Protein AF-A0A9P3UZC4-F1 (afdb_monomer_lite)

Organism: NCBI:txid2871094

pLDDT: mean 88.96, std 7.81, range [54.88, 98.0]

Radius of gyration: 26.83 Å; chains: 1; bounding box: 63×37×80 Å

Secondary structure (DSSP, 8-state):
--HHHHHHHHHHHHHHTTTS-HHHHHHHHHHHHHHHHHHHHHTTPPPPHHHHHHHHHHHHHHHHHHHS-HHHHHHHHHHHHHHHHHHHHHHHHHTT--HHHHHHTTTS-HHHHTSHHHHHHHHHHHHHHHHHHHHHHHHHHHHHHH-TT--TT-SSSHHHHIIIIIHHHHHHHHHHHHHHHHHHHHHTTSTTSPEEEEEEEETT--HHHHHHHHHHHHHHHH-TTEEEEEEEE-S-PEEETTEEEEEEEEEEEEEEEPP-

Sequence (260 aa):
MGMLFGFAPWIVYWVLVGNVPFATAVSIALLMAVCVFAVGRAGGKPAQSLEIGGVATFAVLAVLAFSASDAFLARWIEPLSNAGIFLVTLVGVLIGKPFVREYAAAEQPADVVSTELFRRTTSILTWVWVAAFGGMTVASAIPPILQGNATLLDTKTPTSFVFYWVIPFALLGVAALMSRYLPERMLAGIDDVARETSFVAYDEATIDELYYLAQEHANREVGPGKEAYNVKVGGMGTPLTGDESRKSWPSTYKVRDKKR

Foldseek 3Di:
DAPVLLCVLVVQLVVDCQPHQQLVSLVVSLVSLVVSQVVCVVVVHDRALSSVLSNVLSVVSNVCSVPPDPQCCQQCVLLSSLVSNLCSLVVCVVVVRRRLLSRVVVVDDPVLSPDPLSSVLSSVLSVLVSVLSVQLNVLSVVCVVPPVRAGCNDPPDCSRCCSRPVSSVVSVVVSVVCNPPVVVVSCVCVLVDKDKDKDKDFPPDDPVRQQVRQQVVQQVVQDPQKGWPPKDWDDDFDADDPGNRMTIIMMITGMDGDDD

Structure (mmCIF, N/CA/C/O backbone):
data_AF-A0A9P3UZC4-F1
#
_entry.id   AF-A0A9P3UZC4-F1
#
loop_
_atom_site.group_PDB
_atom_site.id
_atom_site.type_symbol
_atom_site.label_atom_id
_atom_site.label_alt_id
_atom_site.label_comp_id
_atom_site.label_asym_id
_atom_site.label_entity_id
_atom_site.label_seq_id
_atom_site.pdbx_PDB_ins_code
_atom_site.Cartn_x
_atom_site.Cartn_y
_atom_site.Cartn_z
_atom_site.occupancy
_atom_site.B_iso_or_equiv
_atom_site.auth_seq_id
_atom_site.auth_comp_id
_atom_site.auth_asym_id
_atom_site.auth_atom_id
_atom_site.pdbx_PDB_model_num
ATOM 1 N N . MET A 1 1 ? -5.864 11.288 5.626 1.00 58.88 1 MET A N 1
ATOM 2 C CA . MET A 1 1 ? -5.314 11.167 4.260 1.00 58.88 1 MET A CA 1
ATOM 3 C C . MET A 1 1 ? -5.454 9.705 3.971 1.00 58.88 1 MET A C 1
ATOM 5 O O . MET A 1 1 ? -4.851 8.927 4.699 1.00 58.88 1 MET A O 1
ATOM 9 N N . GLY A 1 2 ? -6.341 9.351 3.050 1.00 71.38 2 GLY A N 1
ATOM 10 C CA . GLY A 1 2 ? -6.624 7.949 2.796 1.00 71.38 2 GLY A CA 1
ATOM 11 C C . GLY A 1 2 ? -5.456 7.248 2.130 1.00 71.38 2 GLY A C 1
ATOM 12 O O . GLY A 1 2 ? -4.533 7.883 1.619 1.00 71.38 2 GLY A O 1
ATOM 13 N N . MET A 1 3 ? -5.525 5.923 2.122 1.00 81.62 3 MET A N 1
ATOM 14 C CA . MET A 1 3 ? -4.516 5.032 1.549 1.00 81.62 3 MET A CA 1
ATOM 15 C C . MET A 1 3 ? -4.080 5.438 0.128 1.00 81.62 3 MET A C 1
ATOM 17 O O . MET A 1 3 ? -2.897 5.374 -0.194 1.00 81.62 3 MET A O 1
ATOM 21 N N . LEU A 1 4 ? -5.007 5.943 -0.695 1.00 83.69 4 LEU A N 1
ATOM 22 C CA . LEU A 1 4 ? -4.731 6.433 -2.054 1.00 83.69 4 LEU A CA 1
ATOM 23 C C . LEU A 1 4 ? -3.654 7.524 -2.107 1.00 83.69 4 LEU A C 1
ATOM 25 O O . LEU A 1 4 ? -2.903 7.592 -3.075 1.00 83.69 4 LEU A O 1
ATOM 29 N N . PHE A 1 5 ? -3.555 8.355 -1.068 1.00 83.44 5 PHE A N 1
ATOM 30 C CA . PHE A 1 5 ? -2.562 9.424 -1.002 1.00 83.44 5 PHE A CA 1
ATOM 31 C C . PHE A 1 5 ? -1.135 8.862 -0.931 1.00 83.44 5 PHE A C 1
ATOM 33 O O . PHE A 1 5 ? -0.254 9.341 -1.638 1.00 83.44 5 PHE A O 1
ATOM 40 N N . GLY A 1 6 ? -0.926 7.786 -0.162 1.00 86.19 6 GLY A N 1
ATOM 41 C CA . GLY A 1 6 ? 0.363 7.091 -0.079 1.00 86.19 6 GLY A CA 1
ATOM 42 C C . GLY A 1 6 ? 0.754 6.357 -1.364 1.00 86.19 6 GLY A C 1
ATOM 43 O O . GLY A 1 6 ? 1.935 6.235 -1.673 1.00 86.19 6 GLY A O 1
ATOM 44 N N . PHE A 1 7 ? -0.232 5.901 -2.142 1.00 91.69 7 PHE A N 1
ATOM 45 C CA . PHE A 1 7 ? -0.004 5.228 -3.425 1.00 91.69 7 PHE A CA 1
ATOM 46 C C . PHE A 1 7 ? 0.146 6.176 -4.617 1.00 91.69 7 PHE A C 1
ATOM 48 O O . PHE A 1 7 ? 0.541 5.720 -5.688 1.00 91.69 7 PHE A O 1
ATOM 55 N N . ALA A 1 8 ? -0.140 7.472 -4.469 1.00 93.62 8 ALA A N 1
ATOM 56 C CA . ALA A 1 8 ? -0.141 8.414 -5.589 1.00 93.62 8 ALA A CA 1
ATOM 57 C C . ALA A 1 8 ? 1.151 8.388 -6.439 1.00 93.62 8 ALA A C 1
ATOM 59 O O . ALA A 1 8 ? 1.028 8.325 -7.663 1.00 93.62 8 ALA A O 1
ATOM 60 N N . PRO A 1 9 ? 2.371 8.344 -5.862 1.00 95.69 9 PRO A N 1
ATOM 61 C CA . PRO A 1 9 ? 3.604 8.262 -6.651 1.00 95.69 9 PRO A CA 1
ATOM 62 C C . PRO A 1 9 ? 3.690 6.987 -7.500 1.00 95.69 9 PRO A C 1
ATOM 64 O O . PRO A 1 9 ? 4.099 7.043 -8.657 1.00 95.69 9 PRO A O 1
ATOM 67 N N . TRP A 1 10 ? 3.246 5.852 -6.951 1.00 95.62 10 TRP A N 1
ATOM 68 C CA . TRP A 1 10 ? 3.210 4.565 -7.650 1.00 95.62 10 TRP A CA 1
ATOM 69 C C . TRP A 1 10 ? 2.189 4.543 -8.775 1.00 95.62 10 TRP A C 1
ATOM 71 O O . TRP A 1 10 ? 2.509 4.120 -9.878 1.00 95.62 10 TRP A O 1
ATOM 81 N N . ILE A 1 11 ? 0.989 5.062 -8.520 1.00 94.62 11 ILE A N 1
ATOM 82 C CA . ILE A 1 11 ? -0.068 5.155 -9.530 1.00 94.62 11 ILE A CA 1
ATOM 83 C C . ILE A 1 11 ? 0.403 6.019 -10.704 1.00 94.62 11 ILE A C 1
ATOM 85 O O . ILE A 1 11 ? 0.289 5.611 -11.857 1.00 94.62 11 ILE A O 1
ATOM 89 N N . VAL A 1 12 ? 0.976 7.191 -10.411 1.00 96.38 12 VAL A N 1
ATOM 90 C CA . VAL A 1 12 ? 1.524 8.096 -11.431 1.00 96.38 12 VAL A CA 1
ATOM 91 C C . VAL A 1 12 ? 2.646 7.410 -12.210 1.00 96.38 12 VAL A C 1
ATOM 93 O O . VAL A 1 12 ? 2.646 7.440 -13.438 1.00 96.38 12 VAL A O 1
ATOM 96 N N . TYR A 1 13 ? 3.568 6.742 -11.518 1.00 96.88 13 TYR A N 1
ATOM 97 C CA . TYR A 1 13 ? 4.649 5.999 -12.155 1.00 96.88 13 TYR A CA 1
ATOM 98 C C . TYR A 1 13 ? 4.144 4.896 -13.089 1.00 96.88 13 TYR A C 1
ATOM 100 O O . TYR A 1 13 ? 4.566 4.850 -14.239 1.00 96.88 13 TYR A O 1
ATOM 108 N N . TRP A 1 14 ? 3.226 4.041 -12.632 1.00 94.81 14 TRP A N 1
ATOM 109 C CA . TRP A 1 14 ? 2.686 2.933 -13.422 1.00 94.81 14 TRP A CA 1
ATOM 110 C C . TRP A 1 14 ? 1.987 3.403 -14.699 1.00 94.81 14 TRP A C 1
ATOM 112 O O . TRP A 1 14 ? 2.074 2.738 -15.729 1.00 94.81 14 TRP A O 1
ATOM 122 N N . VAL A 1 15 ? 1.339 4.571 -14.660 1.00 94.75 15 VAL A N 1
ATOM 123 C CA . VAL A 1 15 ? 0.763 5.196 -15.858 1.00 94.75 15 VAL A CA 1
ATOM 124 C C . VAL A 1 15 ? 1.858 5.712 -16.794 1.00 94.75 15 VAL A C 1
ATOM 126 O O . VAL A 1 15 ? 1.728 5.596 -18.007 1.00 94.75 15 VAL A O 1
ATOM 129 N N . LEU A 1 16 ? 2.942 6.281 -16.271 1.00 95.75 16 LEU A N 1
ATOM 130 C CA . LEU A 1 16 ? 3.955 6.956 -17.087 1.00 95.75 16 LEU A CA 1
ATOM 131 C C . LEU A 1 16 ? 5.034 6.024 -17.650 1.00 95.75 16 LEU A C 1
ATOM 133 O O . LEU A 1 16 ? 5.467 6.225 -18.781 1.00 95.75 16 LEU A O 1
ATOM 137 N N . VAL A 1 17 ? 5.465 5.007 -16.904 1.00 93.38 17 VAL A N 1
ATOM 138 C CA . VAL A 1 17 ? 6.659 4.196 -17.212 1.00 93.38 17 VAL A CA 1
ATOM 139 C C . VAL A 1 17 ? 6.608 3.501 -18.582 1.00 93.38 17 VAL A C 1
ATOM 141 O O . VAL A 1 17 ? 7.646 3.296 -19.203 1.00 93.38 17 VAL A O 1
ATOM 144 N N . GLY A 1 18 ? 5.410 3.178 -19.079 1.00 89.38 18 GLY A N 1
ATOM 145 C CA . GLY A 1 18 ? 5.207 2.599 -20.413 1.00 89.38 18 GLY A CA 1
ATOM 146 C C . GLY A 1 18 ? 4.885 3.609 -21.523 1.00 89.38 18 GLY A C 1
ATOM 147 O O . GLY A 1 18 ? 4.773 3.211 -22.677 1.00 89.38 18 GLY A O 1
ATOM 148 N N . ASN A 1 19 ? 4.700 4.893 -21.193 1.00 92.38 19 ASN A N 1
ATOM 149 C CA . ASN A 1 19 ? 4.144 5.910 -22.098 1.00 92.38 19 ASN A CA 1
ATOM 150 C C . ASN A 1 19 ? 5.083 7.099 -22.357 1.00 92.38 19 ASN A C 1
ATOM 152 O O . ASN A 1 19 ? 4.910 7.814 -23.343 1.00 92.38 19 ASN A O 1
ATOM 156 N N . VAL A 1 20 ? 6.061 7.337 -21.483 1.00 94.25 20 VAL A N 1
ATOM 157 C CA . VAL A 1 20 ? 7.038 8.431 -21.597 1.00 94.25 20 VAL A CA 1
ATOM 158 C C . VAL A 1 20 ? 8.449 7.915 -21.280 1.00 94.25 20 VAL A C 1
ATOM 160 O O . VAL A 1 20 ? 8.582 6.807 -20.758 1.00 94.25 20 VAL A O 1
ATOM 163 N N . PRO A 1 21 ? 9.523 8.682 -21.561 1.00 94.69 21 PRO A N 1
ATOM 164 C CA . PRO A 1 21 ? 10.882 8.270 -21.212 1.00 94.69 21 PRO A CA 1
ATOM 165 C C . PRO A 1 21 ? 11.034 7.931 -19.722 1.00 94.69 21 PRO A C 1
ATOM 167 O O . PRO A 1 21 ? 10.487 8.625 -18.860 1.00 94.69 21 PRO A O 1
ATOM 170 N N . PHE A 1 22 ? 11.828 6.900 -19.412 1.00 94.25 22 PHE A N 1
ATOM 171 C CA . PHE A 1 22 ? 11.986 6.376 -18.049 1.00 94.25 22 PHE A CA 1
ATOM 172 C C . PHE A 1 22 ? 12.430 7.441 -17.043 1.00 94.25 22 PHE A C 1
ATOM 174 O O . PHE A 1 22 ? 11.844 7.551 -15.967 1.00 94.25 22 PHE A O 1
ATOM 181 N N . ALA A 1 23 ? 13.413 8.270 -17.411 1.00 95.44 23 ALA A N 1
ATOM 182 C CA . ALA A 1 23 ? 13.873 9.375 -16.574 1.00 95.44 23 ALA A CA 1
ATOM 183 C C . ALA A 1 23 ? 12.733 10.347 -16.236 1.00 95.44 23 ALA A C 1
ATOM 185 O O . ALA A 1 23 ? 12.550 10.697 -15.075 1.00 95.44 23 ALA A O 1
ATOM 186 N N . THR A 1 24 ? 11.902 10.712 -17.216 1.00 96.06 24 THR A N 1
ATOM 187 C CA . THR A 1 24 ? 10.743 11.591 -17.004 1.00 96.06 24 THR A CA 1
ATOM 188 C C . THR A 1 24 ? 9.707 10.951 -16.082 1.00 96.06 24 THR A C 1
ATOM 190 O O . THR A 1 24 ? 9.268 11.594 -15.128 1.00 96.06 24 THR A O 1
ATOM 193 N N . ALA A 1 25 ? 9.340 9.687 -16.324 1.00 96.75 25 ALA A N 1
ATOM 194 C CA . ALA A 1 25 ? 8.372 8.962 -15.498 1.00 96.75 25 ALA A CA 1
ATOM 195 C C . ALA A 1 25 ? 8.820 8.894 -14.030 1.00 96.75 25 ALA A C 1
ATOM 197 O O . ALA A 1 25 ? 8.053 9.213 -13.120 1.00 96.75 25 ALA A O 1
ATOM 198 N N . VAL A 1 26 ? 10.084 8.530 -13.804 1.00 96.94 26 VAL A N 1
ATOM 199 C CA . VAL A 1 26 ? 10.658 8.405 -12.464 1.00 96.94 26 VAL A CA 1
ATOM 200 C C . VAL A 1 26 ? 10.824 9.765 -11.787 1.00 96.94 26 VAL A C 1
ATOM 202 O O . VAL A 1 26 ? 10.513 9.885 -10.605 1.00 96.94 26 VAL A O 1
ATOM 205 N N . SER A 1 27 ? 11.255 10.807 -12.504 1.00 97.69 27 SER A N 1
ATOM 206 C CA . SER A 1 27 ? 11.362 12.159 -11.941 1.00 97.69 27 SER A CA 1
ATOM 207 C C . SER A 1 27 ? 10.009 12.706 -11.489 1.00 97.69 27 SER A C 1
ATOM 209 O O . SER A 1 27 ? 9.922 13.278 -10.404 1.00 97.69 27 SER A O 1
ATOM 211 N N . ILE A 1 28 ? 8.945 12.503 -12.276 1.00 97.88 28 ILE A N 1
ATOM 212 C CA . ILE A 1 28 ? 7.590 12.920 -11.889 1.00 97.88 28 ILE A CA 1
ATOM 213 C C . ILE A 1 28 ? 7.121 12.124 -10.667 1.00 97.88 28 ILE A C 1
ATOM 215 O O . ILE A 1 28 ? 6.588 12.708 -9.726 1.00 97.88 28 ILE A O 1
ATOM 219 N N . ALA A 1 29 ? 7.355 10.813 -10.638 1.00 97.44 29 ALA A N 1
ATOM 220 C CA . ALA A 1 29 ? 6.994 9.984 -9.493 1.00 97.44 29 ALA A CA 1
ATOM 221 C C . ALA A 1 29 ? 7.759 10.375 -8.216 1.00 97.44 29 ALA A C 1
ATOM 223 O O . ALA A 1 29 ? 7.158 10.475 -7.146 1.00 97.44 29 ALA A O 1
ATOM 224 N N . LEU A 1 30 ? 9.056 10.682 -8.322 1.00 98.00 30 LEU A N 1
ATOM 225 C CA . LEU A 1 30 ? 9.863 11.185 -7.210 1.00 98.00 30 LEU A CA 1
ATOM 226 C C . LEU A 1 30 ? 9.348 12.537 -6.711 1.00 98.00 30 LEU A C 1
ATOM 228 O O . LEU A 1 30 ? 9.179 12.719 -5.506 1.00 98.00 30 LEU A O 1
ATOM 232 N N . LEU A 1 31 ? 9.055 13.468 -7.623 1.00 97.81 31 LEU A N 1
ATOM 233 C CA . LEU A 1 31 ? 8.465 14.757 -7.272 1.00 97.81 31 LEU A CA 1
ATOM 234 C C . LEU A 1 31 ? 7.142 14.559 -6.523 1.00 97.81 31 LEU A C 1
ATOM 236 O O . LEU A 1 31 ? 6.952 15.134 -5.455 1.00 97.81 31 LEU A O 1
ATOM 240 N N . MET A 1 32 ? 6.268 13.687 -7.030 1.00 96.88 32 MET A N 1
ATOM 241 C CA . MET A 1 32 ? 5.010 13.341 -6.369 1.00 96.88 32 MET A CA 1
ATOM 242 C C . MET A 1 32 ? 5.232 12.742 -4.979 1.00 96.88 32 MET A C 1
ATOM 244 O O . MET A 1 32 ? 4.533 13.128 -4.045 1.00 96.88 32 MET A O 1
ATOM 248 N N . ALA A 1 33 ? 6.213 11.851 -4.807 1.00 96.50 33 ALA A N 1
ATOM 249 C CA . ALA A 1 33 ? 6.542 11.266 -3.506 1.00 96.50 33 ALA A CA 1
ATOM 250 C C . ALA A 1 33 ? 6.999 12.329 -2.499 1.00 96.50 33 ALA A C 1
ATOM 252 O O . ALA A 1 33 ? 6.530 12.344 -1.360 1.00 96.50 33 ALA A O 1
ATOM 253 N N . VAL A 1 34 ? 7.855 13.260 -2.929 1.00 96.50 34 VAL A N 1
ATOM 254 C CA . VAL A 1 34 ? 8.319 14.377 -2.095 1.00 96.50 34 VAL A CA 1
ATOM 255 C C . VAL A 1 34 ? 7.167 15.321 -1.750 1.00 96.50 34 VAL A C 1
ATOM 257 O O . VAL A 1 34 ? 7.040 15.717 -0.594 1.00 96.50 34 VAL A O 1
ATOM 260 N N . CYS A 1 35 ? 6.295 15.649 -2.707 1.00 94.56 35 CYS A N 1
ATOM 261 C CA . CYS A 1 35 ? 5.123 16.492 -2.466 1.00 94.56 35 CYS A CA 1
ATOM 262 C C . CYS A 1 35 ? 4.1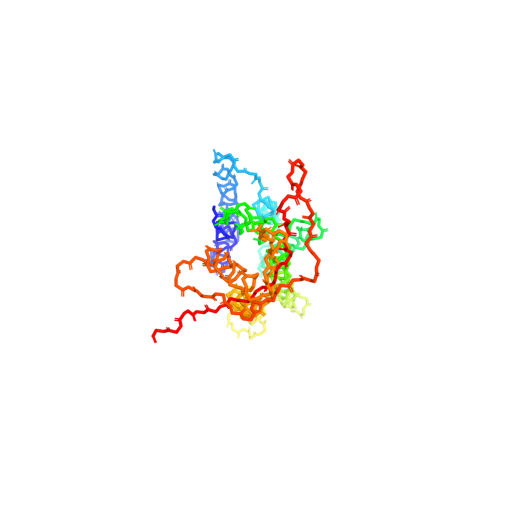45 15.845 -1.477 1.00 94.56 35 CYS A C 1
ATOM 264 O O . CYS A 1 35 ? 3.708 16.506 -0.537 1.00 94.56 35 CYS A O 1
ATOM 266 N N . VAL A 1 36 ? 3.832 14.558 -1.653 1.00 91.69 36 VAL A N 1
ATOM 267 C CA . VAL A 1 36 ? 2.980 13.778 -0.739 1.00 91.69 36 VAL A CA 1
ATOM 268 C C . VAL A 1 36 ? 3.558 13.800 0.675 1.00 91.69 36 VAL A C 1
ATOM 270 O O . VAL A 1 36 ? 2.864 14.194 1.615 1.00 91.69 36 VAL A O 1
ATOM 273 N N . PHE A 1 37 ? 4.848 13.487 0.814 1.00 92.31 37 PHE A N 1
ATOM 274 C CA . PHE A 1 37 ? 5.546 13.522 2.096 1.00 92.31 37 PHE A CA 1
ATOM 275 C C . PHE A 1 37 ? 5.522 14.925 2.727 1.00 92.31 37 PHE A C 1
ATOM 277 O O . PHE A 1 37 ? 5.169 15.084 3.896 1.00 92.31 37 PHE A O 1
ATOM 284 N N . ALA A 1 38 ? 5.836 15.971 1.958 1.00 92.31 38 ALA A N 1
ATOM 285 C CA . ALA A 1 38 ? 5.862 17.350 2.443 1.00 92.31 38 ALA A CA 1
ATOM 286 C C . ALA A 1 38 ? 4.479 17.833 2.910 1.00 92.31 38 ALA A C 1
ATOM 288 O O . ALA A 1 38 ? 4.367 18.433 3.980 1.00 92.31 38 ALA A O 1
ATOM 289 N N . VAL A 1 39 ? 3.417 17.530 2.155 1.00 90.06 39 VAL A N 1
ATOM 290 C CA . VAL A 1 39 ? 2.031 17.870 2.517 1.00 90.06 39 VAL A CA 1
ATOM 291 C C . VAL A 1 39 ? 1.595 17.125 3.781 1.00 90.06 39 VAL A C 1
ATOM 293 O O . VAL A 1 39 ? 0.991 17.730 4.671 1.00 90.06 39 VAL A O 1
ATOM 296 N N . GLY A 1 40 ? 1.931 15.837 3.906 1.00 85.50 40 GLY A N 1
ATOM 297 C CA . GLY A 1 40 ? 1.672 15.056 5.118 1.00 85.50 40 GLY A CA 1
ATOM 298 C C . GLY A 1 40 ? 2.333 15.676 6.353 1.00 85.50 40 GLY A C 1
ATOM 299 O O . GLY A 1 40 ? 1.684 15.867 7.387 1.00 85.50 40 GLY A O 1
ATOM 300 N N . ARG A 1 41 ? 3.600 16.087 6.219 1.00 88.25 41 ARG A N 1
ATOM 301 C CA . ARG A 1 41 ? 4.371 16.724 7.295 1.00 88.25 41 ARG A CA 1
ATOM 302 C C . ARG A 1 41 ? 3.865 18.117 7.664 1.00 88.25 41 ARG A C 1
ATOM 304 O O . ARG A 1 41 ? 3.757 18.408 8.856 1.00 88.25 41 ARG A O 1
ATOM 311 N N . ALA A 1 42 ? 3.510 18.943 6.680 1.00 87.50 42 ALA A N 1
ATOM 312 C CA . ALA A 1 42 ? 2.926 20.267 6.905 1.00 87.50 42 ALA A CA 1
ATOM 313 C C . ALA A 1 42 ? 1.577 20.188 7.643 1.00 87.50 42 ALA A C 1
ATOM 315 O O . ALA A 1 42 ? 1.256 21.059 8.445 1.00 87.50 42 ALA A O 1
ATOM 316 N N . GLY A 1 43 ? 0.820 19.106 7.439 1.00 81.06 43 GLY A N 1
ATOM 317 C CA . GLY A 1 43 ? -0.423 18.823 8.160 1.00 81.06 43 GLY A CA 1
ATOM 318 C C . GLY A 1 43 ? -0.248 18.246 9.571 1.00 81.06 43 GLY A C 1
ATOM 319 O O . GLY A 1 43 ? -1.224 17.747 10.127 1.00 81.06 43 GLY A O 1
ATOM 320 N N . GLY A 1 44 ? 0.970 18.237 10.131 1.00 78.62 44 GLY A N 1
ATOM 321 C CA . GLY A 1 44 ? 1.247 17.746 11.488 1.00 78.62 44 GLY A CA 1
ATOM 322 C C . GLY A 1 44 ? 1.163 16.225 11.655 1.00 78.62 44 GLY A C 1
ATOM 323 O O . GLY A 1 44 ? 1.202 15.731 12.780 1.00 78.62 44 GLY A O 1
ATOM 324 N N . LYS A 1 45 ? 1.059 15.464 10.560 1.00 79.31 45 LYS A N 1
ATOM 325 C CA . LYS A 1 45 ? 0.923 14.005 10.615 1.00 79.31 45 LYS A CA 1
ATOM 326 C C . LYS A 1 45 ? 2.288 13.324 10.751 1.00 79.31 45 LYS A C 1
ATOM 328 O O . LYS A 1 45 ? 3.293 13.850 10.245 1.00 79.31 45 LYS A O 1
ATOM 333 N N . PRO A 1 46 ? 2.349 12.171 11.443 1.00 83.00 46 PRO A N 1
ATOM 334 C CA . PRO A 1 46 ? 3.548 11.348 11.457 1.00 83.00 46 PRO A CA 1
ATOM 335 C C . PRO A 1 46 ? 3.838 10.841 10.043 1.00 83.00 46 PRO A C 1
ATOM 337 O O . PRO A 1 46 ? 2.915 10.573 9.276 1.00 83.00 46 PRO A O 1
ATOM 340 N N . ALA A 1 47 ? 5.122 10.714 9.712 1.00 80.56 47 ALA A N 1
ATOM 341 C CA . ALA A 1 47 ? 5.536 10.151 8.436 1.00 80.56 47 ALA A CA 1
ATOM 342 C C . ALA A 1 47 ? 5.114 8.678 8.356 1.00 80.56 47 ALA A C 1
ATOM 344 O O . ALA A 1 47 ? 5.482 7.880 9.223 1.00 80.56 47 ALA A O 1
ATOM 345 N N . GLN A 1 48 ? 4.338 8.339 7.329 1.00 87.50 48 GLN A N 1
ATOM 346 C CA . GLN A 1 48 ? 3.850 6.979 7.114 1.00 87.50 48 GLN A CA 1
ATOM 347 C C . GLN A 1 48 ? 4.879 6.153 6.341 1.00 87.50 48 GLN A C 1
ATOM 349 O O . GLN A 1 48 ? 5.678 6.677 5.557 1.00 87.50 48 GLN A O 1
ATOM 354 N N . SER A 1 49 ? 4.846 4.838 6.544 1.00 88.38 49 SER A N 1
ATOM 355 C CA . SER A 1 49 ? 5.837 3.910 5.997 1.00 88.38 49 SER A CA 1
ATOM 356 C C . SER A 1 49 ? 5.863 3.932 4.461 1.00 88.38 49 SER A C 1
ATOM 358 O O . SER A 1 49 ? 6.938 3.916 3.862 1.00 88.38 49 SER A O 1
ATOM 360 N N . LEU A 1 50 ? 4.694 4.055 3.815 1.00 89.75 50 LEU A N 1
ATOM 361 C CA . LEU A 1 50 ? 4.585 4.167 2.354 1.00 89.75 50 LEU A CA 1
ATOM 362 C C . LEU A 1 50 ? 5.128 5.490 1.797 1.00 89.75 50 LEU A C 1
ATOM 364 O O . LEU A 1 50 ? 5.674 5.490 0.700 1.00 89.75 50 LEU A O 1
ATOM 368 N N . GLU A 1 51 ? 5.023 6.600 2.531 1.00 92.50 51 GLU A N 1
ATOM 369 C CA . GLU A 1 51 ? 5.523 7.903 2.069 1.00 92.50 51 GLU A CA 1
ATOM 370 C C . GLU A 1 51 ? 7.055 7.921 2.063 1.00 92.50 51 GLU A C 1
ATOM 372 O O . GLU A 1 51 ? 7.677 8.242 1.050 1.00 92.50 51 GLU A O 1
ATOM 377 N N . ILE A 1 52 ? 7.668 7.496 3.176 1.00 92.12 52 ILE A N 1
ATOM 378 C CA . ILE A 1 52 ? 9.129 7.370 3.297 1.00 92.12 52 ILE A CA 1
ATOM 379 C C . ILE A 1 52 ? 9.647 6.360 2.271 1.00 92.12 52 ILE A C 1
ATOM 381 O O . ILE A 1 52 ? 10.601 6.633 1.542 1.00 92.12 52 ILE A O 1
ATOM 385 N N . GLY A 1 53 ? 8.998 5.197 2.199 1.00 93.50 53 GLY A N 1
ATOM 386 C CA . GLY A 1 53 ? 9.359 4.136 1.275 1.00 93.50 53 GLY A CA 1
ATOM 387 C C . GLY A 1 53 ? 9.218 4.538 -0.191 1.00 93.50 53 GLY A C 1
ATOM 388 O O . GLY A 1 53 ? 10.074 4.192 -1.004 1.00 93.50 53 GLY A O 1
ATOM 389 N N . GLY A 1 54 ? 8.186 5.313 -0.527 1.00 95.12 54 GLY A N 1
ATOM 390 C CA . GLY A 1 54 ? 7.988 5.883 -1.855 1.00 95.12 54 GLY A CA 1
ATOM 391 C C . GLY A 1 54 ? 9.129 6.819 -2.240 1.00 95.12 54 GLY A C 1
ATOM 392 O O . GLY A 1 54 ? 9.764 6.602 -3.269 1.00 95.12 54 GLY A O 1
ATOM 393 N N . VAL A 1 55 ? 9.455 7.802 -1.391 1.00 97.06 55 VAL A N 1
ATOM 394 C CA . VAL A 1 55 ? 10.578 8.726 -1.640 1.00 97.06 55 VAL A CA 1
ATOM 395 C C . VAL A 1 55 ? 11.888 7.957 -1.809 1.00 97.06 55 VAL A C 1
ATOM 397 O O . VAL A 1 55 ? 12.604 8.182 -2.782 1.00 97.06 55 VAL A O 1
ATOM 400 N N . ALA A 1 56 ? 12.183 7.020 -0.904 1.00 97.00 56 ALA A N 1
ATOM 401 C CA . ALA A 1 56 ? 13.404 6.221 -0.962 1.00 97.00 56 ALA A CA 1
ATOM 402 C C . ALA A 1 56 ? 13.487 5.391 -2.252 1.00 97.00 56 ALA A C 1
ATOM 404 O O . ALA A 1 56 ? 14.511 5.402 -2.934 1.00 97.00 56 ALA A O 1
ATOM 405 N N . THR A 1 57 ? 12.399 4.713 -2.623 1.00 97.62 57 THR A N 1
ATOM 406 C CA . THR A 1 57 ? 12.385 3.864 -3.817 1.00 97.62 57 THR A CA 1
ATOM 407 C C . THR A 1 57 ? 12.544 4.689 -5.088 1.00 97.62 57 THR A C 1
ATOM 409 O O . THR A 1 57 ? 13.385 4.373 -5.927 1.00 97.62 57 THR A O 1
ATOM 412 N N . PHE A 1 58 ? 11.782 5.774 -5.231 1.00 98.00 58 PHE A N 1
ATOM 413 C CA . PHE A 1 58 ? 11.869 6.612 -6.423 1.00 98.00 58 PHE A CA 1
ATOM 414 C C . PHE A 1 58 ? 13.178 7.393 -6.509 1.00 98.00 58 PHE A C 1
ATOM 416 O O . PHE A 1 58 ? 13.633 7.663 -7.616 1.00 98.00 58 PHE A O 1
ATOM 423 N N . ALA A 1 59 ? 13.832 7.694 -5.386 1.00 98.00 59 ALA A N 1
ATOM 424 C CA . ALA A 1 59 ? 15.182 8.246 -5.400 1.00 98.00 59 ALA A CA 1
ATOM 425 C C . ALA A 1 59 ? 16.189 7.239 -5.981 1.00 98.00 59 ALA A C 1
ATOM 427 O O . ALA A 1 59 ? 16.979 7.600 -6.853 1.00 98.00 59 ALA A O 1
ATOM 428 N N . VAL A 1 60 ? 16.123 5.967 -5.568 1.00 97.69 60 VAL A N 1
ATOM 429 C CA . VAL A 1 60 ? 16.970 4.897 -6.129 1.00 97.69 60 VAL A CA 1
ATOM 430 C C . VAL A 1 60 ? 16.686 4.697 -7.618 1.00 97.69 60 VAL A C 1
ATOM 432 O O . VAL A 1 60 ? 17.618 4.663 -8.422 1.00 97.69 60 VAL A O 1
ATOM 435 N N . LEU A 1 61 ? 15.411 4.626 -8.009 1.00 97.19 61 LEU A N 1
ATOM 436 C CA . LEU A 1 61 ? 15.035 4.516 -9.419 1.00 97.19 61 LEU A CA 1
ATOM 437 C C . LEU A 1 61 ? 15.491 5.734 -10.226 1.00 97.19 61 LEU A C 1
ATOM 439 O O . LEU A 1 61 ? 15.872 5.568 -11.378 1.00 97.19 61 LEU A O 1
ATOM 443 N N . ALA A 1 62 ? 15.478 6.942 -9.652 1.00 97.38 62 ALA A N 1
ATOM 444 C CA . ALA A 1 62 ? 15.921 8.148 -10.347 1.00 97.38 62 ALA A CA 1
ATOM 445 C C . ALA A 1 62 ? 17.419 8.075 -10.635 1.00 97.38 62 ALA A C 1
ATOM 447 O O . ALA A 1 62 ? 17.834 8.296 -11.769 1.00 97.38 62 ALA A O 1
ATOM 448 N N . VAL A 1 63 ? 18.223 7.680 -9.644 1.00 97.56 63 VAL A N 1
ATOM 449 C CA . VAL A 1 63 ? 19.661 7.451 -9.842 1.00 97.56 63 VAL A CA 1
ATOM 450 C C . VAL A 1 63 ? 19.892 6.440 -10.965 1.00 97.56 63 VAL A C 1
ATOM 452 O O . VAL A 1 63 ? 20.700 6.696 -11.856 1.00 97.56 63 VAL A O 1
ATOM 455 N N . LEU A 1 64 ? 19.154 5.326 -10.977 1.00 95.88 64 LEU A N 1
ATOM 456 C CA . LEU A 1 64 ? 19.252 4.332 -12.049 1.00 95.88 64 LEU A CA 1
ATOM 457 C C . LEU A 1 64 ? 18.831 4.904 -13.404 1.00 95.88 64 LEU A C 1
ATOM 459 O O . LEU A 1 64 ? 19.527 4.684 -14.389 1.00 95.88 64 LEU A O 1
ATOM 463 N N . ALA A 1 65 ? 17.747 5.675 -13.460 1.00 95.50 65 ALA A N 1
ATOM 464 C CA . ALA A 1 65 ? 17.231 6.240 -14.701 1.00 95.50 65 ALA A CA 1
ATOM 465 C C . ALA A 1 65 ? 18.208 7.218 -15.377 1.00 95.50 65 ALA A C 1
ATOM 467 O O . ALA A 1 65 ? 18.173 7.357 -16.595 1.00 95.50 65 ALA A O 1
ATOM 468 N N . PHE A 1 66 ? 19.083 7.872 -14.605 1.00 95.81 66 PHE A N 1
ATOM 469 C CA . PHE A 1 66 ? 20.109 8.782 -15.128 1.00 95.81 66 PHE A CA 1
ATOM 470 C C . PHE A 1 66 ? 21.503 8.153 -15.286 1.00 95.81 66 PHE A C 1
ATOM 472 O O . PHE A 1 66 ? 22.380 8.791 -15.864 1.00 95.81 66 PHE A O 1
ATOM 479 N N . SER A 1 67 ? 21.738 6.941 -14.771 1.00 96.50 67 SER A N 1
ATOM 480 C CA . SER A 1 67 ? 23.062 6.292 -14.804 1.00 96.50 67 SER A CA 1
ATOM 481 C C . SER A 1 67 ? 23.113 4.988 -15.603 1.00 96.50 67 SER A C 1
ATOM 483 O O . SER A 1 67 ? 24.181 4.622 -16.093 1.00 96.50 67 SER A O 1
ATOM 485 N N . ALA A 1 68 ? 21.990 4.282 -15.740 1.00 95.31 68 ALA A N 1
ATOM 486 C CA . ALA A 1 68 ? 21.897 3.023 -16.470 1.00 95.31 68 ALA A CA 1
ATOM 487 C C . ALA A 1 68 ? 21.518 3.232 -17.945 1.00 95.31 68 ALA A C 1
ATOM 489 O O . ALA A 1 68 ? 21.021 4.283 -18.341 1.00 95.31 68 ALA A O 1
ATOM 490 N N . SER A 1 69 ? 21.741 2.207 -18.772 1.00 93.75 69 SER A N 1
ATOM 491 C CA . SER A 1 69 ? 21.348 2.229 -20.184 1.00 93.75 69 SER A CA 1
ATOM 492 C C . SER A 1 69 ? 19.842 2.019 -20.362 1.00 93.75 69 SER A C 1
ATOM 494 O O . SER A 1 69 ? 19.216 1.280 -19.600 1.00 93.75 69 SER A O 1
ATOM 496 N N . ASP A 1 70 ? 19.268 2.573 -21.432 1.00 90.38 70 ASP A N 1
ATOM 497 C CA . ASP A 1 70 ? 17.847 2.382 -21.767 1.00 90.38 70 ASP A CA 1
ATOM 498 C C . ASP A 1 70 ? 17.465 0.904 -21.898 1.00 90.38 70 ASP A C 1
ATOM 500 O O . ASP A 1 70 ? 16.382 0.506 -21.483 1.00 90.38 70 ASP A O 1
ATOM 504 N N . ALA A 1 71 ? 18.372 0.066 -22.409 1.00 90.50 71 ALA A N 1
ATOM 505 C CA . ALA A 1 71 ? 18.162 -1.378 -22.495 1.00 90.50 71 ALA A CA 1
ATOM 506 C C . ALA A 1 71 ? 18.054 -2.038 -21.109 1.00 90.50 71 ALA A C 1
ATOM 508 O O . ALA A 1 71 ? 17.243 -2.941 -20.911 1.00 90.50 71 ALA A O 1
ATOM 509 N N . PHE A 1 72 ? 18.854 -1.584 -20.139 1.00 92.94 72 PHE A N 1
ATOM 510 C CA . PHE A 1 72 ? 18.751 -2.054 -18.761 1.00 92.94 72 PHE A CA 1
ATOM 511 C C . PHE A 1 72 ? 17.438 -1.592 -18.124 1.00 92.94 72 PHE A C 1
ATOM 513 O O . PHE A 1 72 ? 16.732 -2.405 -17.530 1.00 92.94 72 PHE A O 1
ATOM 520 N N . LEU A 1 73 ? 17.086 -0.314 -18.283 1.00 93.31 73 LEU A N 1
ATOM 521 C CA . LEU A 1 73 ? 15.861 0.260 -17.722 1.00 93.31 73 LEU A CA 1
ATOM 522 C C . LEU A 1 73 ? 14.612 -0.405 -18.303 1.00 93.31 73 LEU A C 1
ATOM 524 O O . LEU A 1 73 ? 13.759 -0.861 -17.548 1.00 93.31 73 LEU A O 1
ATOM 528 N N . ALA A 1 74 ? 14.548 -0.571 -19.621 1.00 92.00 74 ALA A N 1
ATOM 529 C CA . ALA A 1 74 ? 13.430 -1.223 -20.295 1.00 92.00 74 ALA A CA 1
ATOM 530 C C . ALA A 1 74 ? 13.160 -2.648 -19.788 1.00 92.00 74 ALA A C 1
ATOM 532 O O . ALA A 1 74 ? 12.025 -3.119 -19.853 1.00 92.00 74 ALA A O 1
ATOM 533 N N . ARG A 1 75 ? 14.192 -3.318 -19.266 1.00 91.81 75 ARG A N 1
ATOM 534 C CA . ARG A 1 75 ? 14.109 -4.665 -18.701 1.00 91.81 75 ARG A CA 1
ATOM 535 C C . ARG A 1 75 ? 13.831 -4.659 -17.196 1.00 91.81 75 ARG A C 1
ATOM 537 O O . ARG A 1 75 ? 13.019 -5.439 -16.726 1.00 91.81 75 ARG A O 1
ATOM 544 N N . TRP A 1 76 ? 14.490 -3.803 -16.421 1.00 94.44 76 TRP A N 1
ATOM 545 C CA . TRP A 1 76 ? 14.517 -3.932 -14.958 1.00 94.44 76 TRP A CA 1
ATOM 546 C C . TRP A 1 76 ? 13.715 -2.883 -14.194 1.00 94.44 76 TRP A C 1
ATOM 548 O O . TRP A 1 76 ? 13.486 -3.062 -12.999 1.00 94.44 76 TRP A O 1
ATOM 558 N N . ILE A 1 77 ? 13.264 -1.804 -14.834 1.00 94.06 77 ILE A N 1
ATOM 559 C CA . ILE A 1 77 ? 12.694 -0.672 -14.095 1.00 94.06 77 ILE A CA 1
ATOM 560 C C . ILE A 1 77 ? 11.347 -0.993 -13.432 1.00 94.06 77 ILE A C 1
ATOM 562 O O . ILE A 1 77 ? 11.076 -0.531 -12.324 1.00 94.06 77 ILE A O 1
ATOM 566 N N . GLU A 1 78 ? 10.514 -1.817 -14.067 1.00 92.62 78 GLU A N 1
ATOM 567 C CA . GLU A 1 78 ? 9.235 -2.254 -13.497 1.00 92.62 78 GLU A CA 1
ATOM 568 C C . GLU A 1 78 ? 9.450 -3.261 -12.342 1.00 92.62 78 GLU A C 1
ATOM 570 O O . GLU A 1 78 ? 8.969 -2.990 -11.238 1.00 92.62 78 GLU A O 1
ATOM 575 N N . PRO A 1 79 ? 10.282 -4.316 -12.488 1.00 94.81 79 PRO A N 1
ATOM 576 C CA . PRO A 1 79 ? 10.601 -5.226 -11.385 1.00 94.81 79 PRO A CA 1
ATOM 577 C C . PRO A 1 79 ? 11.215 -4.534 -10.173 1.00 94.81 79 PRO A C 1
ATOM 579 O O . PRO A 1 79 ? 10.872 -4.856 -9.038 1.00 94.81 79 PRO A O 1
ATOM 582 N N . LEU A 1 80 ? 12.105 -3.562 -10.391 1.00 96.31 80 LEU A N 1
ATOM 583 C CA . LEU A 1 80 ? 12.732 -2.798 -9.310 1.00 96.31 80 LEU A CA 1
ATOM 584 C C . LEU A 1 80 ? 11.729 -1.887 -8.591 1.00 96.31 80 LEU A C 1
ATOM 586 O O . LEU A 1 80 ? 11.787 -1.752 -7.368 1.00 96.31 80 LEU A O 1
ATOM 590 N N . SER A 1 81 ? 10.784 -1.299 -9.327 1.00 95.88 81 SER A N 1
ATOM 591 C CA . SER A 1 81 ? 9.666 -0.549 -8.750 1.00 95.88 81 SER A CA 1
ATOM 592 C C . SER A 1 81 ? 8.779 -1.439 -7.878 1.00 95.88 81 SER A C 1
ATOM 594 O O . SER A 1 81 ? 8.517 -1.089 -6.724 1.00 95.88 81 SER A O 1
ATOM 596 N N . ASN A 1 82 ? 8.368 -2.601 -8.391 1.00 96.69 82 ASN A N 1
ATOM 597 C CA . ASN A 1 82 ? 7.555 -3.557 -7.643 1.00 96.69 82 ASN A CA 1
ATOM 598 C C . ASN A 1 82 ? 8.299 -4.080 -6.408 1.00 96.69 82 ASN A C 1
ATOM 600 O O . ASN A 1 82 ? 7.727 -4.142 -5.318 1.00 96.69 82 ASN A O 1
ATOM 604 N N . ALA A 1 83 ? 9.596 -4.369 -6.548 1.00 97.31 83 ALA A N 1
ATOM 605 C CA . ALA A 1 83 ? 10.439 -4.791 -5.438 1.00 97.31 83 ALA A CA 1
ATOM 606 C C . ALA A 1 83 ? 10.495 -3.724 -4.342 1.00 97.31 83 ALA A C 1
ATOM 608 O O . ALA A 1 83 ? 10.409 -4.054 -3.162 1.00 97.31 83 ALA A O 1
ATOM 609 N N . GLY A 1 84 ? 10.598 -2.445 -4.704 1.00 96.75 84 GLY A N 1
ATOM 610 C CA . GLY A 1 84 ? 10.628 -1.369 -3.721 1.00 96.75 84 GLY A CA 1
ATOM 611 C C . GLY A 1 84 ? 9.333 -1.261 -2.917 1.00 96.75 84 GLY A C 1
ATOM 612 O O . GLY A 1 84 ? 9.384 -1.264 -1.687 1.00 96.75 84 GLY A O 1
ATOM 613 N N . ILE A 1 85 ? 8.161 -1.261 -3.564 1.00 96.25 85 ILE A N 1
ATOM 614 C CA . ILE A 1 85 ? 6.882 -1.228 -2.830 1.00 96.25 85 ILE A CA 1
ATOM 615 C C . ILE A 1 85 ? 6.646 -2.505 -2.006 1.00 96.25 85 ILE A C 1
ATOM 617 O O . ILE A 1 85 ? 6.152 -2.438 -0.875 1.00 96.25 85 ILE A O 1
ATOM 621 N N . PHE A 1 86 ? 7.067 -3.664 -2.517 1.00 98.00 86 PHE A N 1
ATOM 622 C CA . PHE A 1 86 ? 7.052 -4.923 -1.778 1.00 98.00 86 PHE A CA 1
ATOM 623 C C . PHE A 1 86 ? 7.917 -4.848 -0.516 1.00 98.00 86 PHE A C 1
ATOM 625 O O . PHE A 1 86 ? 7.438 -5.152 0.573 1.00 98.00 86 PHE A O 1
ATOM 632 N N . LEU A 1 87 ? 9.163 -4.386 -0.630 1.00 97.31 87 LEU A N 1
ATOM 633 C CA . LEU A 1 87 ? 10.076 -4.271 0.506 1.00 97.31 87 LEU A CA 1
ATOM 634 C C . LEU A 1 87 ? 9.566 -3.272 1.542 1.00 97.31 87 LEU A C 1
ATOM 636 O O . LEU A 1 87 ? 9.604 -3.566 2.732 1.00 97.31 87 LEU A O 1
ATOM 640 N N . VAL A 1 88 ? 9.038 -2.126 1.115 1.00 95.75 88 VAL A N 1
ATOM 641 C CA . VAL A 1 88 ? 8.469 -1.121 2.025 1.00 95.75 88 VAL A CA 1
ATOM 642 C C . VAL A 1 88 ? 7.319 -1.707 2.840 1.00 95.75 88 VAL A C 1
ATOM 644 O O . VAL A 1 88 ? 7.268 -1.547 4.061 1.00 95.75 88 VAL A O 1
ATOM 647 N N . THR A 1 89 ? 6.402 -2.414 2.181 1.00 95.69 89 THR A N 1
ATOM 648 C CA . THR A 1 89 ? 5.235 -2.999 2.852 1.00 95.69 89 THR A CA 1
ATOM 649 C C . THR A 1 89 ? 5.600 -4.204 3.719 1.00 95.69 89 THR A C 1
ATOM 651 O O . THR A 1 89 ? 5.088 -4.321 4.836 1.00 95.69 89 THR A O 1
ATOM 654 N N . LEU A 1 90 ? 6.527 -5.050 3.262 1.00 97.25 90 LEU A N 1
ATOM 655 C CA . LEU A 1 90 ? 7.043 -6.192 4.015 1.00 97.25 90 LEU A CA 1
ATOM 656 C C . LEU A 1 90 ? 7.805 -5.738 5.266 1.00 97.25 90 LEU A C 1
ATOM 658 O O . LEU A 1 90 ? 7.521 -6.202 6.366 1.00 97.25 90 LEU A O 1
ATOM 662 N N . VAL A 1 91 ? 8.743 -4.800 5.127 1.00 95.75 91 VAL A N 1
ATOM 663 C CA . VAL A 1 91 ? 9.487 -4.253 6.269 1.00 95.75 91 VAL A CA 1
ATOM 664 C C . VAL A 1 91 ? 8.524 -3.597 7.252 1.00 95.75 91 VAL A C 1
ATOM 666 O O . VAL A 1 91 ? 8.623 -3.869 8.444 1.00 95.75 91 VAL A O 1
ATOM 669 N N . GLY A 1 92 ? 7.551 -2.818 6.766 1.00 93.69 92 GLY A N 1
ATOM 670 C CA . GLY A 1 92 ? 6.518 -2.201 7.599 1.00 93.69 92 GLY A CA 1
ATOM 671 C C . GLY A 1 92 ? 5.781 -3.216 8.477 1.00 93.69 92 GLY A C 1
ATOM 672 O O . GLY A 1 92 ? 5.707 -3.041 9.694 1.00 93.69 92 GLY A O 1
ATOM 673 N N . VAL A 1 93 ? 5.288 -4.321 7.904 1.00 94.06 93 VAL A N 1
ATOM 674 C CA . VAL A 1 93 ? 4.601 -5.349 8.705 1.00 94.06 93 VAL A CA 1
ATOM 675 C C . VAL A 1 93 ? 5.549 -6.070 9.672 1.00 94.06 93 VAL A C 1
ATOM 677 O O . VAL A 1 93 ? 5.157 -6.325 10.811 1.00 94.06 93 VAL A O 1
ATOM 680 N N . LEU A 1 94 ? 6.801 -6.325 9.276 1.00 94.50 94 LEU A N 1
ATOM 681 C CA . LEU A 1 94 ? 7.800 -7.004 10.113 1.00 94.50 94 LEU A CA 1
ATOM 682 C C . LEU A 1 94 ? 8.245 -6.169 11.323 1.00 94.50 94 LEU A C 1
ATOM 684 O O . LEU A 1 94 ? 8.461 -6.726 12.395 1.00 94.50 94 LEU A O 1
ATOM 688 N N . ILE A 1 95 ? 8.323 -4.841 11.193 1.00 93.75 95 ILE A N 1
ATOM 689 C CA . ILE A 1 95 ? 8.627 -3.931 12.315 1.00 93.75 95 ILE A CA 1
ATOM 690 C C . ILE A 1 95 ? 7.383 -3.561 13.143 1.00 93.75 95 ILE A C 1
ATOM 692 O O . ILE A 1 95 ? 7.433 -2.656 13.975 1.00 93.75 95 ILE A O 1
ATOM 696 N N . GLY A 1 96 ? 6.245 -4.223 12.902 1.00 89.88 96 GLY A N 1
ATOM 697 C CA . GLY A 1 96 ? 4.998 -3.993 13.634 1.00 89.88 96 GLY A CA 1
ATOM 698 C C . GLY A 1 96 ? 4.223 -2.739 13.213 1.00 89.88 96 GLY A C 1
ATOM 699 O O . GLY A 1 96 ? 3.280 -2.347 13.906 1.00 89.88 96 GLY A O 1
ATOM 700 N N . LYS A 1 97 ? 4.570 -2.133 12.071 1.00 91.00 97 LYS A N 1
ATOM 701 C CA . LYS A 1 97 ? 3.916 -0.959 11.467 1.00 91.00 97 LYS A CA 1
ATOM 702 C C . LYS A 1 97 ? 3.233 -1.310 10.132 1.00 91.00 97 LYS A C 1
ATOM 704 O O . LYS A 1 97 ? 3.658 -0.856 9.069 1.00 91.00 97 LYS A O 1
ATOM 709 N N . PRO A 1 98 ? 2.172 -2.138 10.144 1.00 93.19 98 PRO A N 1
ATOM 710 C CA . PRO A 1 98 ? 1.435 -2.464 8.928 1.00 93.19 98 PRO A CA 1
ATOM 711 C C . PRO A 1 98 ? 0.831 -1.200 8.308 1.00 93.19 98 PRO A C 1
ATOM 713 O O . PRO A 1 98 ? 0.036 -0.518 8.956 1.00 93.19 98 PRO A O 1
ATOM 716 N N . PHE A 1 99 ? 1.168 -0.901 7.050 1.00 92.50 99 PHE A N 1
ATOM 717 C CA . PHE A 1 99 ? 0.774 0.364 6.418 1.00 92.50 99 PHE A CA 1
ATOM 718 C C . PHE A 1 99 ? -0.752 0.545 6.376 1.00 92.50 99 PHE A C 1
ATOM 720 O O . PHE A 1 99 ? -1.244 1.644 6.612 1.00 92.50 99 PHE A O 1
ATOM 727 N N . VAL A 1 100 ? -1.529 -0.529 6.164 1.00 92.94 100 VAL A N 1
ATOM 728 C CA . VAL A 1 100 ? -3.001 -0.454 6.164 1.00 92.94 100 VAL A CA 1
ATOM 729 C C . VAL A 1 100 ? -3.510 0.101 7.492 1.00 92.94 100 VAL A C 1
ATOM 731 O O . VAL A 1 100 ? -4.449 0.889 7.503 1.00 92.94 100 VAL A O 1
ATOM 734 N N . ARG A 1 101 ? -2.863 -0.256 8.609 1.00 91.81 101 ARG A N 1
ATOM 735 C CA . ARG A 1 101 ? -3.205 0.268 9.933 1.00 91.81 101 ARG A CA 1
ATOM 736 C C . ARG A 1 101 ? -2.891 1.753 10.050 1.00 91.81 101 ARG A C 1
ATOM 738 O O . ARG A 1 101 ? -3.709 2.475 10.600 1.00 91.81 101 ARG A O 1
ATOM 745 N N . GLU A 1 102 ? -1.752 2.209 9.531 1.00 90.75 102 GLU A N 1
ATOM 746 C CA . GLU A 1 102 ? -1.364 3.627 9.570 1.00 90.75 102 GLU A CA 1
ATOM 747 C C . GLU A 1 102 ? -2.377 4.524 8.843 1.00 90.75 102 GLU A C 1
ATOM 749 O O . GLU A 1 102 ? -2.667 5.625 9.310 1.00 90.75 102 GLU A O 1
ATOM 754 N N . TYR A 1 103 ? -2.939 4.052 7.724 1.00 88.19 103 TYR A N 1
ATOM 755 C CA . TYR A 1 103 ? -3.968 4.782 6.978 1.00 88.19 103 TYR A CA 1
ATOM 756 C C . TYR A 1 103 ? -5.361 4.623 7.588 1.00 88.19 103 TYR A C 1
ATOM 758 O O . TYR A 1 103 ? -6.045 5.621 7.796 1.00 88.19 103 TYR A O 1
ATOM 766 N N . ALA A 1 104 ? -5.770 3.397 7.925 1.00 88.19 104 ALA A N 1
ATOM 767 C CA . ALA A 1 104 ? -7.092 3.140 8.491 1.00 88.19 104 ALA A CA 1
ATOM 768 C C . ALA A 1 104 ? -7.274 3.811 9.861 1.00 88.19 104 ALA A C 1
ATOM 770 O O . ALA A 1 104 ? -8.355 4.302 10.166 1.00 88.19 104 ALA A O 1
ATOM 771 N N . ALA A 1 105 ? -6.217 3.889 10.678 1.00 87.62 105 ALA A N 1
ATOM 772 C CA . ALA A 1 105 ? -6.284 4.540 11.985 1.00 87.62 105 ALA A CA 1
ATOM 773 C C . ALA A 1 105 ? -6.492 6.056 11.880 1.00 87.62 105 ALA A C 1
ATOM 775 O O . ALA A 1 105 ? -7.023 6.662 12.802 1.00 87.62 105 ALA A O 1
ATOM 776 N N . ALA A 1 106 ? -6.108 6.672 10.758 1.00 84.12 106 ALA A N 1
ATOM 777 C CA . ALA A 1 106 ? -6.336 8.093 10.521 1.00 84.12 106 ALA A CA 1
ATOM 778 C C . ALA A 1 106 ? -7.794 8.420 10.141 1.00 84.12 106 ALA A C 1
ATOM 780 O O . ALA A 1 106 ? -8.149 9.596 10.080 1.00 84.12 106 ALA A O 1
ATOM 781 N N . GLU A 1 107 ? -8.610 7.404 9.847 1.00 83.00 107 GLU A N 1
ATOM 782 C CA . GLU A 1 107 ? -10.003 7.532 9.395 1.00 83.00 107 GLU A CA 1
ATOM 783 C C . GLU A 1 107 ? -11.013 6.966 10.402 1.00 83.00 107 GLU A C 1
ATOM 785 O O . GLU A 1 107 ? -12.217 7.103 10.203 1.00 83.00 107 GLU A O 1
ATOM 790 N N . GLN A 1 108 ? -10.536 6.331 11.475 1.00 83.44 108 GLN A N 1
ATOM 791 C CA . GLN A 1 108 ? -11.363 5.662 12.475 1.00 83.44 108 GLN A CA 1
ATOM 792 C C . GLN A 1 108 ? -11.222 6.333 13.848 1.00 83.44 108 GLN A C 1
ATOM 794 O O . GLN A 1 108 ? -10.151 6.864 14.157 1.00 83.44 108 GLN A O 1
ATOM 799 N N . PRO A 1 109 ? -12.267 6.314 14.695 1.00 83.94 109 PRO A N 1
ATOM 800 C CA . PRO A 1 109 ? -12.172 6.873 16.035 1.00 83.94 109 PRO A CA 1
ATOM 801 C C . PRO A 1 109 ? -11.282 6.009 16.953 1.00 83.94 109 PRO A C 1
ATOM 803 O O . PRO A 1 109 ? -11.015 4.833 16.690 1.00 83.94 109 PRO A O 1
ATOM 806 N N . ALA A 1 110 ? -10.747 6.626 18.011 1.00 82.81 110 ALA A N 1
ATOM 807 C CA . ALA A 1 110 ? -9.673 6.045 18.825 1.00 82.81 110 ALA A CA 1
ATOM 808 C C . ALA A 1 110 ? -10.080 4.757 19.566 1.00 82.81 110 ALA A C 1
ATOM 810 O O . ALA A 1 110 ? -9.253 3.862 19.756 1.00 82.81 110 ALA A O 1
ATOM 811 N N . ASP A 1 111 ? -11.352 4.650 19.945 1.00 75.69 111 ASP A N 1
ATOM 812 C CA . ASP A 1 111 ? -11.954 3.457 20.538 1.00 75.69 111 ASP A CA 1
ATOM 813 C C . ASP A 1 111 ? -11.857 2.257 19.585 1.00 75.69 111 ASP A C 1
ATOM 815 O O . ASP A 1 111 ? -11.364 1.204 19.986 1.00 75.69 111 ASP A O 1
ATOM 819 N N . VAL A 1 112 ? -12.184 2.438 18.302 1.00 80.94 112 VAL A N 1
ATOM 820 C CA . VAL A 1 112 ? -12.080 1.400 17.264 1.00 80.94 112 VAL A CA 1
ATOM 821 C C . VAL A 1 112 ? -10.625 1.015 17.008 1.00 80.94 112 VAL A C 1
ATOM 823 O O . VAL A 1 112 ? -10.297 -0.174 16.958 1.00 80.94 112 VAL A O 1
ATOM 826 N N . VAL A 1 113 ? -9.734 2.004 16.884 1.00 86.44 113 VAL A N 1
ATOM 827 C CA . VAL A 1 113 ? -8.305 1.790 16.586 1.00 86.44 113 VAL A CA 1
ATOM 828 C C . VAL A 1 113 ? -7.601 0.973 17.674 1.00 86.44 113 VAL A C 1
ATOM 830 O O . VAL A 1 113 ? -6.668 0.222 17.380 1.00 86.44 113 VAL A O 1
ATOM 833 N N . SER A 1 114 ? -8.058 1.090 18.923 1.00 84.44 114 SER A N 1
ATOM 834 C CA . SER A 1 114 ? -7.493 0.365 20.065 1.00 84.44 114 SER A CA 1
ATOM 835 C C . SER A 1 114 ? -7.872 -1.122 20.112 1.00 84.44 114 SER A C 1
ATOM 837 O O . SER A 1 114 ? -7.212 -1.902 20.801 1.00 84.44 114 SER A O 1
ATOM 839 N N . THR A 1 115 ? -8.893 -1.541 19.356 1.00 84.94 115 THR A N 1
ATOM 840 C CA . THR A 1 115 ? -9.404 -2.915 19.407 1.00 84.94 115 THR A CA 1
ATOM 841 C C . THR A 1 115 ? -8.450 -3.934 18.774 1.00 84.94 115 THR A C 1
ATOM 843 O O . THR A 1 115 ? -7.812 -3.694 17.742 1.00 84.94 115 THR A O 1
ATOM 846 N N . GLU A 1 116 ? -8.402 -5.142 19.345 1.00 87.25 116 GLU A N 1
ATOM 847 C CA . GLU A 1 116 ? -7.632 -6.255 18.769 1.00 87.25 116 GLU A CA 1
ATOM 848 C C . GLU A 1 116 ? -8.189 -6.681 17.401 1.00 87.25 116 GLU A C 1
ATOM 850 O O . GLU A 1 116 ? -7.440 -7.052 16.498 1.00 87.25 116 GLU A O 1
ATOM 855 N N . LEU A 1 117 ? -9.502 -6.548 17.196 1.00 85.19 117 LEU A N 1
ATOM 856 C CA . LEU A 1 117 ? -10.137 -6.806 15.907 1.00 85.19 117 LEU A CA 1
ATOM 857 C C . LEU A 1 117 ? -9.604 -5.875 14.814 1.00 85.19 117 LEU A C 1
ATOM 859 O O . LEU A 1 117 ? -9.247 -6.344 13.729 1.00 85.19 117 LEU A O 1
ATOM 863 N N . PHE A 1 118 ? -9.508 -4.573 15.091 1.00 87.50 118 PHE A N 1
ATOM 864 C CA . PHE A 1 118 ? -8.935 -3.606 14.159 1.00 87.50 118 PHE A CA 1
ATOM 865 C C . PHE A 1 118 ? -7.467 -3.933 13.863 1.00 87.50 118 PHE A C 1
ATOM 867 O O . PHE A 1 118 ? -7.044 -3.981 12.701 1.00 87.50 118 PHE A O 1
ATOM 874 N N . ARG A 1 119 ? -6.692 -4.250 14.907 1.00 90.62 119 ARG A N 1
ATOM 875 C CA . ARG A 1 119 ? -5.285 -4.653 14.790 1.00 90.62 119 ARG A CA 1
ATOM 876 C C . ARG A 1 119 ? -5.108 -5.883 13.896 1.00 90.62 119 ARG A C 1
ATOM 878 O O . ARG A 1 119 ? -4.237 -5.868 13.019 1.00 90.62 119 ARG A O 1
ATOM 885 N N . ARG A 1 120 ? -5.927 -6.917 14.102 1.00 89.81 120 ARG A N 1
ATOM 886 C CA . ARG A 1 120 ? -5.912 -8.172 13.343 1.00 89.81 120 ARG A CA 1
ATOM 887 C C . ARG A 1 120 ? -6.351 -7.963 11.898 1.00 89.81 120 ARG A C 1
ATOM 889 O O . ARG A 1 120 ? -5.657 -8.408 10.990 1.00 89.81 120 ARG A O 1
ATOM 896 N N . THR A 1 121 ? -7.449 -7.245 11.679 1.00 90.44 121 THR A N 1
ATOM 897 C CA . THR A 1 121 ? -8.002 -6.983 10.339 1.00 90.44 121 THR A CA 1
ATOM 898 C C . THR A 1 121 ? -7.009 -6.206 9.481 1.00 90.44 121 THR A C 1
ATOM 900 O O . THR A 1 121 ? -6.659 -6.636 8.385 1.00 90.44 121 THR A O 1
ATOM 903 N N . THR A 1 122 ? -6.463 -5.109 10.011 1.00 92.56 122 THR A N 1
ATOM 904 C CA . THR A 1 122 ? -5.454 -4.305 9.300 1.00 92.56 122 THR A CA 1
ATOM 905 C C . THR A 1 122 ? -4.156 -5.075 9.038 1.00 92.56 122 THR A C 1
ATOM 907 O O . THR A 1 122 ? -3.519 -4.865 8.005 1.00 92.56 122 THR A O 1
ATOM 910 N N . SER A 1 123 ? -3.780 -6.006 9.922 1.00 94.12 123 SER A N 1
ATOM 911 C CA . SER A 1 123 ? -2.630 -6.898 9.718 1.00 94.12 123 SER A CA 1
ATOM 912 C C . SER A 1 123 ? -2.864 -7.880 8.566 1.00 94.12 123 SER A C 1
ATOM 914 O O . SER A 1 123 ? -2.037 -7.968 7.660 1.00 94.12 123 SER A O 1
ATOM 916 N N . ILE A 1 124 ? -4.016 -8.560 8.541 1.00 94.19 124 ILE A N 1
ATOM 917 C CA . ILE A 1 124 ? -4.375 -9.496 7.462 1.00 94.19 124 ILE A CA 1
ATOM 918 C C . ILE A 1 124 ? -4.436 -8.765 6.120 1.00 94.19 124 ILE A C 1
ATOM 920 O O . ILE A 1 124 ? -3.852 -9.228 5.145 1.00 94.19 124 ILE A O 1
ATOM 924 N N . LEU A 1 125 ? -5.082 -7.597 6.076 1.00 94.44 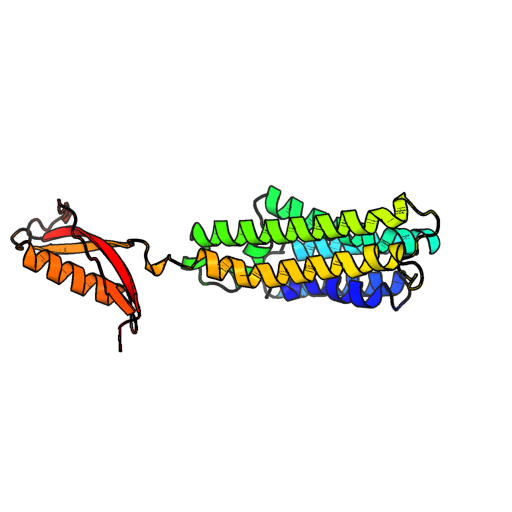125 LEU A N 1
ATOM 925 C CA . LEU A 1 125 ? -5.128 -6.778 4.866 1.00 94.44 125 LEU A CA 1
ATOM 926 C C . LEU A 1 125 ? -3.729 -6.376 4.398 1.00 94.44 125 LEU A C 1
ATOM 928 O O . LEU A 1 125 ? -3.441 -6.438 3.208 1.00 94.44 125 LEU A O 1
ATOM 932 N N . THR A 1 126 ? -2.834 -6.018 5.319 1.00 95.31 126 THR A N 1
ATOM 933 C CA . THR A 1 126 ? -1.444 -5.707 4.959 1.00 95.31 126 THR A CA 1
ATOM 934 C C . THR A 1 126 ? -0.751 -6.916 4.337 1.00 95.31 126 THR A C 1
ATOM 936 O O . THR A 1 126 ? -0.090 -6.762 3.317 1.00 95.31 126 THR A O 1
ATOM 939 N N . TRP A 1 127 ? -0.946 -8.120 4.878 1.00 97.31 127 TRP A N 1
ATOM 940 C CA . TRP A 1 127 ? -0.387 -9.343 4.295 1.00 97.31 127 TRP A CA 1
ATOM 941 C C . TRP A 1 127 ? -0.945 -9.670 2.907 1.00 97.31 127 TRP A C 1
ATOM 943 O O . TRP A 1 127 ? -0.192 -10.145 2.061 1.00 97.31 127 TRP A O 1
ATOM 953 N N . VAL A 1 128 ? -2.219 -9.368 2.638 1.00 96.62 128 VAL A N 1
ATOM 954 C CA . VAL A 1 128 ? -2.795 -9.475 1.284 1.00 96.62 128 VAL A CA 1
ATOM 955 C C . VAL A 1 128 ? -2.043 -8.568 0.309 1.00 96.62 128 VAL A C 1
ATOM 957 O O . VAL A 1 128 ? -1.648 -9.012 -0.767 1.00 96.62 128 VAL A O 1
ATOM 960 N N . TRP A 1 129 ? -1.792 -7.319 0.701 1.00 96.69 129 TRP A N 1
ATOM 961 C CA . TRP A 1 129 ? -1.021 -6.380 -0.111 1.00 96.69 129 TRP A CA 1
ATOM 962 C C . TRP A 1 129 ? 0.439 -6.811 -0.284 1.00 96.69 129 TRP A C 1
ATOM 964 O O . TRP A 1 129 ? 0.949 -6.771 -1.399 1.00 96.69 129 TRP A O 1
ATOM 974 N N . VAL A 1 130 ? 1.096 -7.295 0.773 1.00 97.56 130 VAL A N 1
ATOM 975 C CA . VAL A 1 130 ? 2.463 -7.843 0.698 1.00 97.56 130 VAL A CA 1
ATOM 976 C C . VAL A 1 130 ? 2.528 -9.018 -0.281 1.00 97.56 130 VAL A C 1
ATOM 978 O O . VAL A 1 130 ? 3.435 -9.071 -1.108 1.00 97.56 130 VAL A O 1
ATOM 981 N N . ALA A 1 131 ? 1.556 -9.934 -0.237 1.00 97.75 131 ALA A N 1
ATOM 982 C CA . ALA A 1 131 ? 1.480 -11.053 -1.172 1.00 97.75 131 ALA A CA 1
ATOM 983 C C . ALA A 1 131 ? 1.262 -10.579 -2.618 1.00 97.75 131 ALA A C 1
ATOM 985 O O . ALA A 1 131 ? 1.903 -11.098 -3.531 1.00 97.75 131 ALA A O 1
ATOM 986 N N . ALA A 1 132 ? 0.414 -9.568 -2.828 1.00 97.62 132 ALA A N 1
ATOM 987 C CA . ALA A 1 132 ? 0.193 -8.979 -4.143 1.00 97.62 132 ALA A CA 1
ATOM 988 C C . ALA A 1 132 ? 1.471 -8.330 -4.692 1.00 97.62 132 ALA A C 1
ATOM 990 O O . ALA A 1 132 ? 1.908 -8.702 -5.776 1.00 97.62 132 ALA A O 1
ATOM 991 N N . PHE A 1 133 ? 2.127 -7.445 -3.934 1.00 97.69 133 PHE A N 1
ATOM 992 C CA . PHE A 1 133 ? 3.372 -6.795 -4.365 1.00 97.69 133 PHE A CA 1
ATOM 993 C C . PHE A 1 133 ? 4.523 -7.789 -4.555 1.00 97.69 133 PHE A C 1
ATOM 995 O O . PHE A 1 133 ? 5.308 -7.655 -5.495 1.00 97.69 133 PHE A O 1
ATOM 1002 N N . GLY A 1 134 ? 4.606 -8.822 -3.715 1.00 97.94 134 GLY A N 1
ATOM 1003 C CA . GLY A 1 134 ? 5.561 -9.915 -3.891 1.00 97.94 134 GLY A CA 1
ATOM 1004 C C . GLY A 1 134 ? 5.300 -10.684 -5.185 1.00 97.94 134 GLY A C 1
ATOM 1005 O O . GLY A 1 134 ? 6.218 -10.900 -5.972 1.00 97.94 134 GLY A O 1
ATOM 1006 N N . GLY A 1 135 ? 4.036 -11.021 -5.458 1.00 97.75 135 GLY A N 1
ATOM 1007 C CA . GLY A 1 135 ? 3.620 -11.660 -6.704 1.00 97.75 135 GLY A CA 1
ATOM 1008 C C . GLY A 1 135 ? 3.895 -10.797 -7.937 1.00 97.75 135 GLY A C 1
ATOM 1009 O O . GLY A 1 135 ? 4.401 -11.317 -8.925 1.00 97.75 135 GLY A O 1
ATOM 1010 N N . MET A 1 136 ? 3.645 -9.485 -7.862 1.00 97.44 136 MET A N 1
ATOM 1011 C CA . MET A 1 136 ? 3.984 -8.521 -8.916 1.00 97.44 136 MET A CA 1
ATOM 1012 C C . MET A 1 136 ? 5.490 -8.517 -9.194 1.00 97.44 136 MET A C 1
ATOM 1014 O O . MET A 1 136 ? 5.898 -8.636 -10.342 1.00 97.44 136 MET A O 1
ATOM 1018 N N . THR A 1 137 ? 6.308 -8.447 -8.139 1.00 97.00 137 THR A N 1
ATOM 1019 C CA . THR A 1 137 ? 7.778 -8.436 -8.234 1.00 97.00 137 THR A CA 1
ATOM 1020 C C . THR A 1 137 ? 8.310 -9.715 -8.870 1.00 97.00 137 THR A C 1
ATOM 1022 O O . THR A 1 137 ? 9.149 -9.668 -9.765 1.00 97.00 137 THR A O 1
ATOM 1025 N N . VAL A 1 138 ? 7.820 -10.873 -8.418 1.00 96.88 138 VAL A N 1
ATOM 1026 C CA . VAL A 1 138 ? 8.235 -12.170 -8.962 1.00 96.88 138 VAL A CA 1
ATOM 1027 C C . VAL A 1 138 ? 7.787 -12.301 -10.411 1.00 96.88 138 VAL A C 1
ATOM 1029 O O . VAL A 1 138 ? 8.592 -12.690 -11.251 1.00 96.88 138 VAL A O 1
ATOM 1032 N N . ALA A 1 139 ? 6.533 -11.956 -10.714 1.00 95.12 139 ALA A N 1
ATOM 1033 C CA . ALA A 1 139 ? 5.999 -12.034 -12.065 1.00 95.12 139 ALA A CA 1
ATOM 1034 C C . ALA A 1 139 ? 6.842 -11.199 -13.026 1.00 95.12 139 ALA A C 1
ATOM 1036 O O . ALA A 1 139 ? 7.327 -11.717 -14.029 1.00 95.12 139 ALA A O 1
ATOM 1037 N N . SER A 1 140 ? 7.096 -9.940 -12.693 1.00 93.69 140 SER A N 1
ATOM 1038 C CA . SER A 1 140 ? 7.807 -9.072 -13.608 1.00 93.69 140 SER A CA 1
ATOM 1039 C C . SER A 1 140 ? 9.314 -9.300 -13.659 1.00 93.69 140 SER A C 1
ATOM 1041 O O . SER A 1 140 ? 9.941 -8.964 -14.659 1.00 93.69 140 SER A O 1
ATOM 1043 N N . ALA A 1 141 ? 9.912 -9.954 -12.659 1.00 93.94 141 ALA A N 1
ATOM 1044 C CA . ALA A 1 141 ? 11.300 -10.410 -12.727 1.00 93.94 141 ALA A CA 1
ATOM 1045 C C . ALA A 1 141 ? 11.507 -11.618 -13.667 1.00 93.94 141 ALA A C 1
ATOM 1047 O O . ALA A 1 141 ? 12.636 -11.869 -14.094 1.00 93.94 141 ALA A O 1
ATOM 1048 N N . ILE A 1 142 ? 10.448 -12.352 -14.039 1.00 92.00 142 ILE A N 1
ATOM 1049 C CA . ILE A 1 142 ? 10.553 -13.539 -14.906 1.00 92.00 142 ILE A CA 1
ATOM 1050 C C . ILE A 1 142 ? 11.039 -13.195 -16.329 1.00 92.00 142 ILE A C 1
ATOM 1052 O O . ILE A 1 142 ? 12.025 -13.806 -16.757 1.00 92.00 142 ILE A O 1
ATOM 1056 N N . PRO A 1 143 ? 10.438 -12.244 -17.080 1.00 87.81 143 PRO A N 1
ATOM 1057 C CA . PRO A 1 143 ? 10.914 -11.899 -18.420 1.00 87.81 143 PRO A CA 1
ATOM 1058 C C . PRO A 1 143 ? 12.377 -11.439 -18.447 1.00 87.81 143 PRO A C 1
ATOM 1060 O O . PRO A 1 143 ? 13.129 -11.973 -19.263 1.00 87.81 143 PRO A O 1
ATOM 1063 N N . PRO A 1 144 ? 12.843 -10.552 -17.543 1.00 87.19 144 PRO A N 1
ATOM 1064 C CA . PRO A 1 144 ? 14.250 -10.217 -17.429 1.00 87.19 144 PRO A CA 1
ATOM 1065 C C . PRO A 1 144 ? 15.145 -11.424 -17.228 1.00 87.19 144 PRO A C 1
ATOM 1067 O O . PRO A 1 144 ? 16.230 -11.436 -17.775 1.00 87.19 144 PRO A O 1
ATOM 1070 N N . ILE A 1 145 ? 14.765 -12.427 -16.446 1.00 88.31 145 ILE A N 1
ATOM 1071 C CA . ILE A 1 145 ? 15.662 -13.553 -16.153 1.00 88.31 145 ILE A CA 1
ATOM 1072 C C . ILE A 1 145 ? 15.706 -14.541 -17.326 1.00 88.31 145 ILE A C 1
ATOM 1074 O O . ILE A 1 145 ? 16.775 -15.044 -17.667 1.00 88.31 145 ILE A O 1
ATOM 1078 N N . LEU A 1 146 ? 14.562 -14.793 -17.967 1.00 85.44 146 LEU A N 1
ATOM 1079 C CA . LEU A 1 146 ? 14.433 -15.809 -19.016 1.00 85.44 146 LEU A CA 1
ATOM 1080 C C . LEU A 1 146 ? 14.750 -15.293 -20.425 1.00 85.44 146 LEU A C 1
ATOM 1082 O O . LEU A 1 146 ? 15.104 -16.085 -21.296 1.00 85.44 146 LEU A O 1
ATOM 1086 N N . GLN A 1 147 ? 14.598 -13.991 -20.680 1.00 78.69 147 GLN A N 1
ATOM 1087 C CA . GLN A 1 147 ? 14.673 -13.413 -22.021 1.00 78.69 147 GLN A CA 1
ATOM 1088 C C . GLN A 1 147 ? 15.606 -12.199 -22.033 1.00 78.69 147 GLN A C 1
ATOM 1090 O O . GLN A 1 147 ? 15.313 -11.145 -21.471 1.00 78.69 147 GLN A O 1
ATOM 1095 N N . GLY A 1 148 ? 16.740 -12.325 -22.730 1.00 70.88 148 GLY A N 1
ATOM 1096 C CA . GLY A 1 148 ? 17.752 -11.264 -22.810 1.00 70.88 148 GLY A CA 1
ATOM 1097 C C . GLY A 1 148 ? 17.235 -9.938 -23.385 1.00 70.88 148 GLY A C 1
ATOM 1098 O O . GLY A 1 148 ? 17.700 -8.878 -22.969 1.00 70.88 148 GLY A O 1
ATOM 1099 N N . ASN A 1 149 ? 16.237 -10.012 -24.272 1.00 77.00 149 ASN A N 1
ATOM 1100 C CA . ASN A 1 149 ? 15.648 -8.872 -24.980 1.00 77.00 149 ASN A CA 1
ATOM 1101 C C . ASN A 1 149 ? 14.263 -8.471 -24.438 1.00 77.00 149 ASN A C 1
ATOM 1103 O O . ASN A 1 149 ? 13.543 -7.736 -25.112 1.00 77.00 149 ASN A O 1
ATOM 1107 N N . ALA A 1 150 ? 13.856 -8.968 -23.262 1.00 82.69 150 ALA A N 1
ATOM 1108 C CA . ALA A 1 150 ? 12.578 -8.582 -22.672 1.00 82.69 150 ALA A CA 1
ATOM 1109 C C . ALA A 1 150 ? 12.540 -7.078 -22.399 1.00 82.69 150 ALA A C 1
ATOM 1111 O O . ALA A 1 150 ? 13.441 -6.525 -21.768 1.00 82.69 150 ALA A O 1
ATOM 1112 N N . THR A 1 151 ? 11.456 -6.441 -22.827 1.00 85.75 151 THR A N 1
ATOM 1113 C CA . THR A 1 151 ? 11.196 -5.026 -22.581 1.00 85.75 151 THR A CA 1
ATOM 1114 C C . THR A 1 151 ? 9.761 -4.835 -22.123 1.00 85.75 151 THR A C 1
ATOM 1116 O O . THR A 1 151 ? 8.838 -5.453 -22.654 1.00 85.75 151 THR A O 1
ATOM 1119 N N . LEU A 1 152 ? 9.581 -3.952 -21.145 1.00 86.25 152 LEU A N 1
ATOM 1120 C CA . LEU A 1 152 ? 8.285 -3.482 -20.660 1.00 86.25 152 LEU A CA 1
ATOM 1121 C C . LEU A 1 152 ? 7.395 -2.926 -21.787 1.00 86.25 152 LEU A C 1
ATOM 1123 O O . LEU A 1 152 ? 6.170 -2.975 -21.689 1.00 86.25 152 LEU A O 1
ATOM 1127 N N . LEU A 1 153 ? 8.015 -2.391 -22.845 1.00 85.44 153 LEU A N 1
ATOM 1128 C CA . LEU A 1 153 ? 7.338 -1.759 -23.982 1.00 85.44 153 LEU A CA 1
ATOM 1129 C C . LEU A 1 153 ? 6.868 -2.769 -25.046 1.00 85.44 153 LEU A C 1
ATOM 1131 O O . LEU A 1 153 ? 6.227 -2.383 -26.023 1.00 85.44 153 LEU A O 1
ATOM 1135 N N . ASP A 1 154 ? 7.200 -4.054 -24.896 1.00 85.56 154 ASP A N 1
ATOM 1136 C CA . ASP A 1 154 ? 6.831 -5.087 -25.862 1.00 85.56 154 ASP A CA 1
ATOM 1137 C C . ASP A 1 154 ? 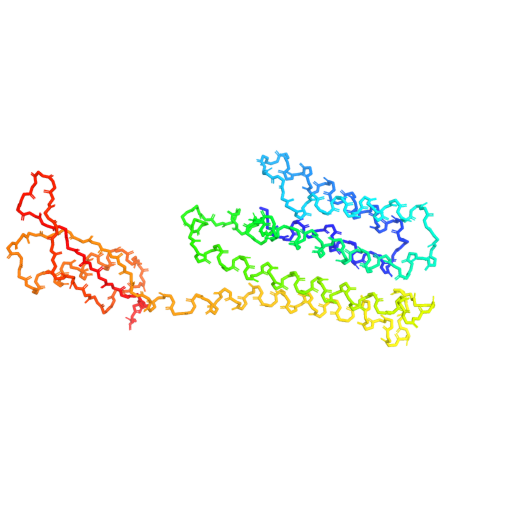5.380 -5.537 -25.671 1.00 85.56 154 ASP A C 1
ATOM 1139 O O . ASP A 1 154 ? 5.024 -6.214 -24.705 1.00 85.56 154 ASP A O 1
ATOM 1143 N N . THR A 1 155 ? 4.549 -5.183 -26.650 1.00 84.06 155 THR A N 1
ATOM 1144 C CA . THR A 1 155 ? 3.127 -5.539 -26.722 1.00 84.06 155 THR A CA 1
ATOM 1145 C C . THR A 1 155 ? 2.847 -6.752 -27.607 1.00 84.06 155 THR A C 1
ATOM 1147 O O . THR A 1 155 ? 1.711 -7.218 -27.659 1.00 84.06 155 THR A O 1
ATOM 1150 N N . LYS A 1 156 ? 3.852 -7.274 -28.320 1.00 85.38 156 LYS A N 1
ATOM 1151 C CA . LYS A 1 156 ? 3.677 -8.365 -29.290 1.00 85.38 156 LYS A CA 1
ATOM 1152 C C . LYS A 1 156 ? 3.986 -9.724 -28.686 1.00 85.38 156 LYS A C 1
ATOM 1154 O O . LYS A 1 156 ? 3.350 -10.705 -29.065 1.00 85.38 156 LYS A O 1
ATOM 1159 N N . THR A 1 157 ? 4.935 -9.793 -27.757 1.00 85.69 157 THR A N 1
ATOM 1160 C CA . THR A 1 157 ? 5.315 -11.056 -27.123 1.00 85.69 157 THR A CA 1
ATOM 1161 C C . THR A 1 157 ? 4.435 -11.323 -25.898 1.00 85.69 157 THR A C 1
ATOM 1163 O O . THR A 1 157 ? 4.513 -10.565 -24.926 1.00 85.69 157 THR A O 1
ATOM 1166 N N . PRO A 1 158 ? 3.646 -12.420 -25.877 1.00 86.25 158 PRO A N 1
ATOM 1167 C CA . PRO A 1 158 ? 2.758 -12.750 -24.761 1.00 86.25 158 PRO A CA 1
ATOM 1168 C C . PRO A 1 158 ? 3.453 -12.779 -23.406 1.00 86.25 158 PRO A C 1
ATOM 1170 O O . PRO A 1 158 ? 2.934 -12.257 -22.428 1.00 86.25 158 PRO A O 1
ATOM 1173 N N . THR A 1 159 ? 4.663 -13.329 -23.343 1.00 84.69 159 THR A N 1
ATOM 1174 C CA . THR A 1 159 ? 5.423 -13.398 -22.094 1.00 84.69 159 THR A CA 1
ATOM 1175 C C . THR A 1 159 ? 5.832 -12.026 -21.565 1.00 84.69 159 THR A C 1
ATOM 1177 O O . THR A 1 159 ? 5.908 -11.858 -20.358 1.00 84.69 159 THR A O 1
ATOM 1180 N N . SER A 1 160 ? 6.068 -11.030 -22.420 1.00 85.81 160 SER A N 1
ATOM 1181 C CA . SER A 1 160 ? 6.447 -9.690 -21.964 1.00 85.81 160 SER A CA 1
ATOM 1182 C C . SER A 1 160 ? 5.243 -8.992 -21.330 1.00 85.81 160 SER A C 1
ATOM 1184 O O . SER A 1 160 ? 5.251 -8.699 -20.133 1.00 85.81 160 SER A O 1
ATOM 1186 N N . PHE A 1 161 ? 4.158 -8.792 -22.084 1.00 88.44 161 PHE A N 1
ATOM 1187 C CA . PHE A 1 161 ? 3.028 -8.018 -21.565 1.00 88.44 161 PHE A CA 1
ATOM 1188 C C . PHE A 1 161 ? 2.245 -8.751 -20.464 1.00 88.44 161 PHE A C 1
ATOM 1190 O O . PHE A 1 161 ? 1.696 -8.102 -19.574 1.00 88.44 161 PHE A O 1
ATOM 1197 N N . VAL A 1 162 ? 2.198 -10.090 -20.464 1.00 92.06 162 VAL A N 1
ATOM 1198 C CA . VAL A 1 162 ? 1.503 -10.833 -19.398 1.00 92.06 162 VAL A CA 1
ATOM 1199 C C . VAL A 1 162 ? 2.208 -10.660 -18.056 1.00 92.06 162 VAL A C 1
ATOM 1201 O O . VAL A 1 162 ? 1.548 -10.399 -17.053 1.00 92.06 162 VAL A O 1
ATOM 1204 N N . PHE A 1 163 ? 3.534 -10.777 -18.028 1.00 93.19 163 PHE A N 1
ATOM 1205 C CA . PHE A 1 163 ? 4.295 -10.750 -16.781 1.00 93.19 163 PHE A CA 1
ATOM 1206 C C . PHE A 1 163 ? 4.622 -9.336 -16.290 1.00 93.19 163 PHE A C 1
ATOM 1208 O O . PHE A 1 163 ? 4.680 -9.141 -15.080 1.00 93.19 163 PHE A O 1
ATOM 1215 N N . TYR A 1 164 ? 4.774 -8.351 -17.183 1.00 91.06 164 TYR A N 1
ATOM 1216 C CA . TYR A 1 164 ? 4.957 -6.951 -16.779 1.00 91.06 164 TYR A CA 1
ATOM 1217 C C . TYR A 1 164 ? 3.646 -6.201 -16.507 1.00 91.06 164 TYR A C 1
ATOM 1219 O O . TYR A 1 164 ? 3.648 -5.252 -15.735 1.00 91.06 164 TYR A O 1
ATOM 1227 N N . TRP A 1 165 ? 2.527 -6.589 -17.134 1.00 92.56 165 TRP A N 1
ATOM 1228 C CA . TRP A 1 165 ? 1.273 -5.830 -17.031 1.00 92.56 165 TRP A CA 1
ATOM 1229 C C . TRP A 1 165 ? 0.106 -6.677 -16.523 1.00 92.56 165 TRP A C 1
ATOM 1231 O O . TRP A 1 165 ? -0.450 -6.390 -15.466 1.00 92.56 165 TRP A O 1
ATOM 1241 N N . VAL A 1 166 ? -0.276 -7.742 -17.231 1.00 94.06 166 VAL A N 1
ATOM 1242 C CA . VAL A 1 166 ? -1.530 -8.460 -16.921 1.00 94.06 166 VAL A CA 1
ATOM 1243 C C . VAL A 1 166 ? -1.519 -9.046 -15.510 1.00 94.06 166 VAL A C 1
ATOM 1245 O O . VAL A 1 166 ? -2.447 -8.801 -14.743 1.00 94.06 166 VAL A O 1
ATOM 1248 N N . ILE A 1 167 ? -0.474 -9.796 -15.151 1.00 95.50 167 ILE A N 1
ATOM 1249 C CA . ILE A 1 167 ? -0.362 -10.422 -13.831 1.00 95.50 167 ILE A CA 1
ATOM 1250 C C . ILE A 1 167 ? -0.237 -9.353 -12.738 1.00 95.50 167 ILE A C 1
ATOM 1252 O O . ILE A 1 167 ? -1.039 -9.409 -11.800 1.00 95.50 167 ILE A O 1
ATOM 1256 N N . PRO A 1 168 ? 0.676 -8.361 -12.833 1.00 95.56 168 PRO A N 1
ATOM 1257 C CA . PRO A 1 168 ? 0.789 -7.362 -11.783 1.00 95.56 168 PRO A CA 1
ATOM 1258 C C . PRO A 1 168 ? -0.508 -6.592 -11.506 1.00 95.56 168 PRO A C 1
ATOM 1260 O O . PRO A 1 168 ? -0.933 -6.481 -10.354 1.00 95.56 168 PRO A O 1
ATOM 1263 N N . PHE A 1 169 ? -1.201 -6.131 -12.550 1.00 94.75 169 PHE A N 1
ATOM 1264 C CA . PHE A 1 169 ? -2.449 -5.385 -12.380 1.00 94.75 169 PHE A CA 1
ATOM 1265 C C . PHE A 1 169 ? -3.631 -6.270 -11.968 1.00 94.75 169 PHE A C 1
ATOM 1267 O O . PHE A 1 169 ? -4.492 -5.814 -11.214 1.00 94.75 169 PHE A O 1
ATOM 1274 N N . ALA A 1 170 ? -3.666 -7.542 -12.380 1.00 97.06 170 ALA A N 1
ATOM 1275 C CA . ALA A 1 170 ? -4.648 -8.495 -11.865 1.00 97.06 170 ALA A CA 1
ATOM 1276 C C . ALA A 1 170 ? -4.467 -8.717 -10.354 1.00 97.06 170 ALA A C 1
ATOM 1278 O O . ALA A 1 170 ? -5.451 -8.703 -9.614 1.00 97.06 170 ALA A O 1
ATOM 1279 N N . LEU A 1 171 ? -3.224 -8.850 -9.876 1.00 97.31 171 LEU A N 1
ATOM 1280 C CA . LEU A 1 171 ? -2.920 -8.977 -8.447 1.00 97.31 171 LEU A CA 1
ATOM 1281 C C . LEU A 1 171 ? -3.319 -7.723 -7.660 1.00 97.31 171 LEU A C 1
ATOM 1283 O O . LEU A 1 171 ? -3.930 -7.852 -6.598 1.00 97.31 171 LEU A O 1
ATOM 1287 N N . LEU A 1 172 ? -3.052 -6.524 -8.194 1.00 94.56 172 LEU A N 1
ATOM 1288 C CA . LEU A 1 172 ? -3.542 -5.269 -7.610 1.00 94.56 172 LEU A CA 1
ATOM 1289 C C . LEU A 1 172 ? -5.072 -5.245 -7.513 1.00 94.56 172 LEU A C 1
ATOM 1291 O O . LEU A 1 172 ? -5.620 -4.905 -6.464 1.00 94.56 172 LEU A O 1
ATOM 1295 N N . GLY A 1 173 ? -5.766 -5.637 -8.586 1.00 94.06 173 GLY A N 1
ATOM 1296 C CA . GLY A 1 173 ? -7.226 -5.708 -8.618 1.00 94.06 173 GLY A CA 1
ATOM 1297 C C . GLY A 1 173 ? -7.785 -6.679 -7.577 1.00 94.06 173 GLY A C 1
ATOM 1298 O O . GLY A 1 173 ? -8.695 -6.329 -6.826 1.00 94.06 173 GLY A O 1
ATOM 1299 N N . VAL A 1 174 ? -7.197 -7.873 -7.465 1.00 95.50 174 VAL A N 1
ATOM 1300 C CA . VAL A 1 174 ? -7.568 -8.862 -6.444 1.00 95.50 174 VAL A CA 1
ATOM 1301 C C . VAL A 1 174 ? -7.322 -8.317 -5.037 1.00 95.50 174 VAL A C 1
ATOM 1303 O O . VAL A 1 174 ? -8.208 -8.420 -4.192 1.00 95.50 174 VAL A O 1
ATOM 1306 N N . ALA A 1 175 ? -6.175 -7.685 -4.772 1.00 94.19 175 ALA A N 1
ATOM 1307 C CA . ALA A 1 175 ? -5.883 -7.088 -3.467 1.00 94.19 175 ALA A CA 1
ATOM 1308 C C . ALA A 1 175 ? -6.880 -5.974 -3.096 1.00 94.19 175 ALA A C 1
ATOM 1310 O O . ALA A 1 175 ? -7.340 -5.898 -1.950 1.00 94.19 175 ALA A O 1
ATOM 1311 N N . ALA A 1 176 ? -7.276 -5.152 -4.071 1.00 91.88 176 ALA A N 1
ATOM 1312 C CA . ALA A 1 176 ? -8.284 -4.114 -3.888 1.00 91.88 176 ALA A CA 1
ATOM 1313 C C . ALA A 1 176 ? -9.675 -4.699 -3.576 1.00 91.88 176 ALA A C 1
ATOM 1315 O O . ALA A 1 176 ? -10.342 -4.233 -2.650 1.00 91.88 176 ALA A O 1
ATOM 1316 N N . LEU A 1 177 ? -10.098 -5.752 -4.287 1.00 91.75 177 LEU A N 1
ATOM 1317 C CA . LEU A 1 177 ? -11.358 -6.458 -4.014 1.00 91.75 177 LEU A CA 1
ATOM 1318 C C . LEU A 1 177 ? -11.349 -7.124 -2.633 1.00 91.75 177 LEU A C 1
ATOM 1320 O O . LEU A 1 177 ? -12.298 -6.983 -1.860 1.00 91.75 177 LEU A O 1
ATOM 1324 N N . MET A 1 178 ? -10.249 -7.793 -2.287 1.00 90.12 178 MET A N 1
ATOM 1325 C CA . MET A 1 178 ? -10.057 -8.424 -0.980 1.00 90.12 178 MET A CA 1
ATOM 1326 C C . MET A 1 178 ? -10.098 -7.400 0.156 1.00 90.12 178 MET A C 1
ATOM 1328 O O . MET A 1 178 ? -10.650 -7.691 1.214 1.00 90.12 178 MET A O 1
ATOM 1332 N N . SER A 1 179 ? -9.603 -6.181 -0.075 1.00 88.38 179 SER A N 1
ATOM 1333 C CA . SER A 1 179 ? -9.669 -5.091 0.905 1.00 88.38 179 SER A CA 1
ATOM 1334 C C . SER A 1 179 ? -11.097 -4.651 1.243 1.00 88.38 179 SER A C 1
ATOM 1336 O O . SER A 1 179 ? -11.311 -4.103 2.321 1.00 88.38 179 SER A O 1
ATOM 1338 N N . ARG A 1 180 ? -12.076 -4.924 0.370 1.00 85.69 180 ARG A N 1
ATOM 1339 C CA . ARG A 1 180 ? -13.505 -4.722 0.659 1.00 85.69 180 ARG A CA 1
ATOM 1340 C C . ARG A 1 180 ? -14.159 -5.957 1.270 1.00 85.69 180 ARG A C 1
ATOM 1342 O O . ARG A 1 180 ? -14.845 -5.851 2.278 1.00 85.69 180 ARG A O 1
ATOM 1349 N N . TYR A 1 181 ? -13.905 -7.126 0.691 1.00 85.38 181 TYR A N 1
ATOM 1350 C CA . TYR A 1 181 ? -14.591 -8.359 1.075 1.00 85.38 181 TYR A CA 1
ATOM 1351 C C . TYR A 1 181 ? -14.162 -8.910 2.447 1.00 85.38 181 TYR A C 1
ATOM 1353 O O . TYR A 1 181 ? -14.984 -9.446 3.190 1.00 85.38 181 TYR A O 1
ATOM 1361 N N . LEU A 1 182 ? -12.879 -8.797 2.814 1.00 83.38 182 LEU A N 1
ATOM 1362 C CA . LEU A 1 182 ? -12.371 -9.384 4.063 1.00 83.38 182 LEU A CA 1
ATOM 1363 C C . LEU A 1 182 ? -12.952 -8.736 5.321 1.00 83.38 182 LEU A C 1
ATOM 1365 O O . LEU A 1 182 ? -13.397 -9.489 6.186 1.00 83.38 182 LEU A O 1
ATOM 1369 N N . PRO A 1 183 ? -12.967 -7.395 5.456 1.00 81.00 183 PRO A N 1
ATOM 1370 C CA . PRO A 1 183 ? -13.570 -6.752 6.615 1.00 81.00 183 PRO A CA 1
ATOM 1371 C C . PRO A 1 183 ? -15.031 -7.154 6.794 1.00 81.00 183 PRO A C 1
ATOM 1373 O O . PRO A 1 183 ? -15.402 -7.572 7.882 1.00 81.00 183 PRO A O 1
ATOM 1376 N N . GLU A 1 184 ? -15.836 -7.138 5.729 1.00 80.31 184 GLU A N 1
ATOM 1377 C CA . GLU A 1 184 ? -17.245 -7.551 5.789 1.00 80.31 184 GLU A CA 1
ATOM 1378 C C . GLU A 1 184 ? -17.395 -8.984 6.309 1.00 80.31 184 GLU A C 1
ATOM 1380 O O . GLU A 1 184 ? -18.190 -9.245 7.209 1.00 80.31 184 GLU A O 1
ATOM 1385 N N . ARG A 1 185 ? -16.574 -9.913 5.810 1.00 78.44 185 ARG A N 1
ATOM 1386 C CA . ARG A 1 185 ? -16.621 -11.315 6.237 1.00 78.44 185 ARG A CA 1
ATOM 1387 C C . ARG A 1 185 ? -16.093 -11.538 7.656 1.00 78.44 185 ARG A C 1
ATOM 1389 O O . ARG A 1 185 ? -16.544 -12.458 8.326 1.00 78.44 185 ARG A O 1
ATOM 1396 N N . MET A 1 186 ? -15.126 -10.739 8.103 1.00 75.12 186 MET A N 1
ATOM 1397 C CA . MET A 1 186 ? -14.603 -10.788 9.474 1.00 75.12 186 MET A CA 1
ATOM 1398 C C . MET A 1 186 ? -15.565 -10.154 10.482 1.00 75.12 186 MET A C 1
ATOM 1400 O O . MET A 1 186 ? -15.565 -10.544 11.646 1.00 75.12 186 MET A O 1
ATOM 1404 N N . LEU A 1 187 ? -16.366 -9.184 10.035 1.00 71.12 187 LEU A N 1
ATOM 1405 C CA . LEU A 1 187 ? -17.420 -8.555 10.824 1.00 71.12 187 LEU A CA 1
ATOM 1406 C C . LEU A 1 187 ? -18.719 -9.379 10.825 1.00 71.12 187 LEU A C 1
ATOM 1408 O O . LEU A 1 187 ? -19.523 -9.257 11.750 1.00 71.12 187 LEU A O 1
ATOM 1412 N N . ALA A 1 188 ? -18.919 -10.245 9.827 1.00 64.12 188 ALA A N 1
ATOM 1413 C CA . ALA A 1 188 ? -20.052 -11.158 9.772 1.00 64.12 188 ALA A CA 1
ATOM 1414 C C . ALA A 1 188 ? -20.069 -12.081 11.005 1.00 64.12 188 ALA A C 1
ATOM 1416 O O . ALA A 1 188 ? -19.127 -12.832 11.255 1.00 64.12 188 ALA A O 1
ATOM 1417 N N . GLY A 1 189 ? -21.153 -12.014 11.781 1.00 59.50 189 GLY A N 1
ATOM 1418 C CA . GLY A 1 189 ? -21.325 -12.785 13.015 1.00 59.50 189 GLY A CA 1
ATOM 1419 C C . GLY A 1 189 ? -20.778 -12.119 14.283 1.00 59.50 189 GLY A C 1
ATOM 1420 O O . GLY A 1 189 ? -20.940 -12.688 15.358 1.00 59.50 189 GLY A O 1
ATOM 1421 N N . ILE A 1 190 ? -20.190 -10.915 14.219 1.00 64.00 190 ILE A N 1
ATOM 1422 C CA . ILE A 1 190 ? -19.824 -10.157 15.437 1.00 64.00 190 ILE A CA 1
ATOM 1423 C C . ILE A 1 190 ? -21.059 -9.777 16.249 1.00 64.00 190 ILE A C 1
ATOM 1425 O O . ILE A 1 190 ? -21.030 -9.831 17.475 1.00 64.00 190 ILE A O 1
ATOM 1429 N N . ASP A 1 191 ? -22.152 -9.441 15.572 1.00 60.59 191 ASP A N 1
ATOM 1430 C CA . ASP A 1 191 ? -23.438 -9.181 16.220 1.00 60.59 191 ASP A CA 1
ATOM 1431 C C . ASP A 1 191 ? -23.966 -10.440 16.965 1.00 60.59 191 ASP A C 1
ATOM 1433 O O . ASP A 1 191 ? -24.653 -10.324 17.984 1.00 60.59 191 ASP A O 1
ATOM 1437 N N . ASP A 1 192 ? -23.526 -11.645 16.572 1.00 62.06 192 ASP A N 1
ATOM 1438 C CA . ASP A 1 192 ? -23.841 -12.911 17.251 1.00 62.06 192 ASP A CA 1
ATOM 1439 C C . ASP A 1 192 ? -22.872 -13.278 18.392 1.00 62.06 192 ASP A C 1
ATOM 1441 O O . ASP A 1 192 ? -23.091 -14.286 19.081 1.00 62.06 192 ASP A O 1
ATOM 1445 N N . VAL A 1 193 ? -21.810 -12.499 18.622 1.00 70.81 193 VAL A N 1
ATOM 1446 C CA . VAL A 1 193 ? -20.900 -12.690 19.760 1.00 70.81 193 VAL A CA 1
ATOM 1447 C C . VAL A 1 193 ? -21.549 -12.112 21.014 1.00 70.81 193 VAL A C 1
ATOM 1449 O O . VAL A 1 193 ? -22.051 -10.989 21.016 1.00 70.81 193 VAL A O 1
ATOM 1452 N N . ALA A 1 194 ? -21.553 -12.895 22.095 1.00 75.56 194 ALA A N 1
ATOM 1453 C CA . ALA A 1 194 ? -22.067 -12.437 23.377 1.00 75.56 194 ALA A CA 1
ATOM 1454 C C . ALA A 1 194 ? -21.156 -11.329 23.928 1.00 75.56 194 ALA A C 1
ATOM 1456 O O . ALA A 1 194 ? -19.976 -11.562 24.181 1.00 75.56 194 ALA A O 1
ATOM 1457 N N . ARG A 1 195 ? -21.704 -10.124 24.077 1.00 82.06 195 ARG A N 1
ATOM 1458 C CA . ARG A 1 195 ? -21.072 -8.982 24.733 1.00 82.06 195 ARG A CA 1
ATOM 1459 C C . ARG A 1 195 ? -21.217 -9.144 26.234 1.00 82.06 195 ARG A C 1
ATOM 1461 O O . ARG A 1 195 ? -22.315 -9.436 26.698 1.00 82.06 195 ARG A O 1
ATOM 1468 N N . GLU A 1 196 ? -20.129 -8.957 26.964 1.00 83.88 196 GLU A N 1
ATOM 1469 C CA . GLU A 1 196 ? -20.126 -8.903 28.425 1.00 83.88 196 GLU A CA 1
ATOM 1470 C C . GLU A 1 196 ? -20.388 -7.464 28.878 1.00 83.88 196 GLU A C 1
ATOM 1472 O O . GLU A 1 196 ? -19.765 -6.525 28.387 1.00 83.88 196 GLU A O 1
ATOM 1477 N N . THR A 1 197 ? -21.316 -7.297 29.812 1.00 87.62 197 THR A N 1
ATOM 1478 C CA . THR A 1 197 ? -21.590 -6.037 30.507 1.00 87.62 197 THR A CA 1
ATOM 1479 C C . THR A 1 197 ? -21.860 -6.327 31.984 1.00 87.62 197 THR A C 1
ATOM 1481 O O . THR A 1 197 ? -21.915 -7.482 32.414 1.00 87.62 197 THR A O 1
ATOM 1484 N N . SER A 1 198 ? -22.025 -5.286 32.787 1.00 88.19 198 SER A N 1
ATOM 1485 C CA . SER A 1 198 ? -22.454 -5.400 34.175 1.00 88.19 198 SER A CA 1
ATOM 1486 C C . SER A 1 198 ? -23.505 -4.350 34.481 1.00 88.19 198 SER A C 1
ATOM 1488 O O . SER A 1 198 ? -23.340 -3.193 34.103 1.00 88.19 198 SER A O 1
ATOM 1490 N N . PHE A 1 199 ? -24.543 -4.728 35.216 1.00 89.81 199 PHE A N 1
ATOM 1491 C CA . PHE A 1 199 ? -25.600 -3.814 35.634 1.00 89.81 199 PHE A CA 1
ATOM 1492 C C . PHE A 1 199 ? -25.754 -3.837 37.153 1.00 89.81 199 PHE A C 1
ATOM 1494 O O . PHE A 1 199 ? -25.428 -4.820 37.814 1.00 89.81 199 PHE A O 1
ATOM 1501 N N . VAL A 1 200 ? -26.244 -2.738 37.718 1.00 89.75 200 VAL A N 1
ATOM 1502 C CA . VAL A 1 200 ? -26.456 -2.621 39.164 1.00 89.75 200 VAL A CA 1
ATOM 1503 C C . VAL A 1 200 ? -27.899 -2.976 39.493 1.00 89.75 200 VAL A C 1
ATOM 1505 O O . VAL A 1 200 ? -28.824 -2.431 38.891 1.00 89.75 200 VAL A O 1
ATOM 1508 N N . ALA A 1 201 ? -28.085 -3.851 40.476 1.00 89.69 201 ALA A N 1
ATOM 1509 C CA . ALA A 1 201 ? -29.389 -4.197 41.029 1.00 89.69 201 ALA A CA 1
ATOM 1510 C C . ALA A 1 201 ? -29.309 -4.330 42.555 1.00 89.69 201 ALA A C 1
ATOM 1512 O O . ALA A 1 201 ? -28.222 -4.475 43.121 1.00 89.69 201 ALA A O 1
ATOM 1513 N N . TYR A 1 202 ? -30.458 -4.255 43.222 1.00 87.75 202 TYR A N 1
ATOM 1514 C CA . TYR A 1 202 ? -30.549 -4.512 44.660 1.00 87.75 202 TYR A CA 1
ATOM 1515 C C . TYR A 1 202 ? -30.228 -5.976 44.974 1.00 87.75 202 TYR A C 1
ATOM 1517 O O . TYR A 1 202 ? -30.487 -6.852 44.150 1.00 87.75 202 TYR A O 1
ATOM 1525 N N . ASP A 1 203 ? -29.665 -6.242 46.153 1.00 84.69 203 ASP A N 1
ATOM 1526 C CA . ASP A 1 203 ? -29.322 -7.614 46.558 1.00 84.69 203 ASP A CA 1
ATOM 1527 C C . ASP A 1 203 ? -30.560 -8.513 46.719 1.00 84.69 203 ASP A C 1
ATOM 1529 O O . ASP A 1 203 ? -30.524 -9.707 46.444 1.00 84.69 203 ASP A O 1
ATOM 1533 N N . GLU A 1 204 ? -31.689 -7.917 47.101 1.00 85.50 204 GLU A N 1
ATOM 1534 C CA . GLU A 1 204 ? -32.970 -8.609 47.278 1.00 85.50 204 GLU A CA 1
ATOM 1535 C C . GLU A 1 204 ? -33.723 -8.851 45.955 1.00 85.50 204 GLU A C 1
ATOM 1537 O O . GLU A 1 204 ? -34.827 -9.394 45.972 1.00 85.50 204 GLU A O 1
ATOM 1542 N N . ALA A 1 205 ? -33.156 -8.447 44.810 1.00 86.62 205 ALA A N 1
ATOM 1543 C CA . ALA A 1 205 ? -33.813 -8.581 43.515 1.00 86.62 205 ALA A CA 1
ATOM 1544 C C . ALA A 1 205 ? -34.044 -10.054 43.153 1.00 86.62 205 ALA A C 1
ATOM 1546 O O . ALA A 1 205 ? -33.138 -10.892 43.188 1.00 86.62 205 ALA A O 1
ATOM 1547 N N . THR A 1 206 ? -35.272 -10.361 42.749 1.00 90.31 206 THR A N 1
ATOM 1548 C CA . THR A 1 206 ? -35.641 -11.693 42.270 1.00 90.31 206 THR A CA 1
ATOM 1549 C C . THR A 1 206 ? -35.001 -11.989 40.913 1.00 90.31 206 THR A C 1
ATOM 1551 O O . THR A 1 206 ? -34.590 -11.091 40.178 1.00 90.31 206 THR A O 1
ATOM 1554 N N . ILE A 1 207 ? -34.935 -13.272 40.543 1.00 86.88 207 ILE A N 1
ATOM 1555 C CA . ILE A 1 207 ? -34.349 -13.697 39.261 1.00 86.88 207 ILE A CA 1
ATOM 1556 C C . ILE A 1 207 ? -35.035 -12.988 38.083 1.00 86.88 207 ILE A C 1
ATOM 1558 O O . ILE A 1 207 ? -34.350 -12.486 37.194 1.00 86.88 207 ILE A O 1
ATOM 1562 N N . ASP A 1 208 ? -36.364 -12.886 38.096 1.00 90.62 208 ASP A N 1
ATOM 1563 C CA . ASP A 1 208 ? -37.120 -12.239 37.019 1.00 90.62 208 ASP A CA 1
ATOM 1564 C C . ASP A 1 208 ? -36.812 -10.737 36.919 1.00 90.62 208 ASP A C 1
ATOM 1566 O O . ASP A 1 208 ? -36.630 -10.208 35.820 1.00 90.62 208 ASP A O 1
ATOM 1570 N N . GLU A 1 209 ? -36.670 -10.052 38.058 1.00 91.06 209 GLU A N 1
ATOM 1571 C CA . GLU A 1 209 ? -36.273 -8.640 38.104 1.00 91.06 209 GLU A CA 1
ATOM 1572 C C . GLU A 1 209 ? -34.844 -8.434 37.593 1.00 91.06 209 GLU A C 1
ATOM 1574 O O . GLU A 1 209 ? -34.592 -7.493 36.839 1.00 91.06 209 GLU A O 1
ATOM 1579 N N . LEU A 1 210 ? -33.914 -9.331 37.937 1.00 90.75 210 LEU A N 1
ATOM 1580 C CA . LEU A 1 210 ? -32.547 -9.297 37.418 1.00 90.75 210 LEU A CA 1
ATOM 1581 C C . LEU A 1 210 ? -32.520 -9.456 35.896 1.00 90.75 210 LEU A C 1
ATOM 1583 O O . LEU A 1 210 ? -31.831 -8.694 35.219 1.00 90.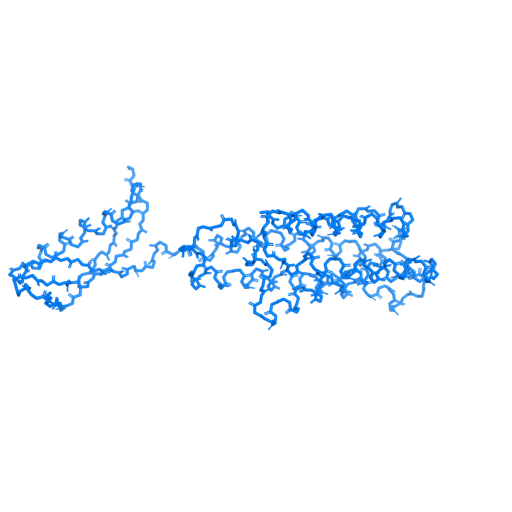75 210 LEU A O 1
ATOM 1587 N N . TYR A 1 211 ? -33.285 -10.399 35.338 1.00 90.62 211 TYR A N 1
ATOM 1588 C CA . TYR A 1 211 ? -33.379 -10.575 33.885 1.00 90.62 211 TYR A CA 1
ATOM 1589 C C . TYR A 1 211 ? -34.026 -9.371 33.196 1.00 90.62 211 TYR A C 1
ATOM 1591 O O . TYR A 1 211 ? -33.560 -8.953 32.133 1.00 90.62 211 TYR A O 1
ATOM 1599 N N . TYR A 1 212 ? -35.055 -8.777 33.804 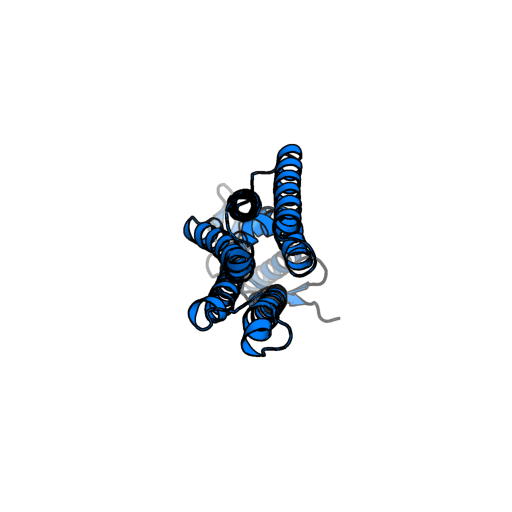1.00 92.19 212 TYR A N 1
ATOM 1600 C CA . TYR A 1 212 ? -35.685 -7.563 33.291 1.00 92.19 212 TYR A CA 1
ATOM 1601 C C . TYR A 1 212 ? -34.703 -6.384 33.254 1.00 92.19 212 TYR A C 1
ATOM 1603 O O . TYR A 1 212 ? -34.535 -5.744 32.213 1.00 92.19 212 TYR A O 1
ATOM 1611 N N . LEU A 1 213 ? -34.004 -6.128 34.364 1.00 92.62 213 LEU A N 1
ATOM 1612 C CA . LEU A 1 213 ? -33.015 -5.054 34.468 1.00 92.62 213 LEU A CA 1
ATOM 1613 C C . LEU A 1 213 ? -31.833 -5.272 33.519 1.00 92.62 213 LEU A C 1
ATOM 1615 O O . LEU A 1 213 ? -31.392 -4.326 32.865 1.00 92.62 213 LEU A O 1
ATOM 1619 N N . ALA A 1 214 ? -31.360 -6.512 33.387 1.00 91.62 214 ALA A N 1
ATOM 1620 C CA . ALA A 1 214 ? -30.315 -6.869 32.437 1.00 91.62 214 ALA A CA 1
ATOM 1621 C C . ALA A 1 214 ? -30.735 -6.580 30.989 1.00 91.62 214 ALA A C 1
ATOM 1623 O O . ALA A 1 214 ? -29.946 -6.039 30.214 1.00 91.62 214 ALA A O 1
ATOM 1624 N N . GLN A 1 215 ? -31.977 -6.908 30.624 1.00 91.38 215 GLN A N 1
ATOM 1625 C CA . GLN A 1 215 ? -32.519 -6.671 29.287 1.00 91.38 215 GLN A CA 1
ATOM 1626 C C . GLN A 1 215 ? -32.699 -5.173 28.994 1.00 91.38 215 GLN A C 1
ATOM 1628 O O . GLN A 1 215 ? -32.344 -4.719 27.906 1.00 91.38 215 GLN A O 1
ATOM 1633 N N . GLU A 1 216 ? -33.221 -4.397 29.948 1.00 91.38 216 GLU A N 1
ATOM 1634 C CA . GLU A 1 216 ? -33.333 -2.931 29.868 1.00 91.38 216 GLU A CA 1
ATOM 1635 C C . GLU A 1 216 ? -31.959 -2.276 29.691 1.00 91.38 216 GLU A C 1
ATOM 1637 O O . GLU A 1 216 ? -31.775 -1.440 28.804 1.00 91.38 216 GLU A O 1
ATOM 1642 N N . HIS A 1 217 ? -30.982 -2.681 30.506 1.00 90.94 217 HIS A N 1
ATOM 1643 C CA . HIS A 1 217 ? -29.622 -2.162 30.438 1.00 90.94 217 HIS A CA 1
ATOM 1644 C C . HIS A 1 217 ? -28.969 -2.483 29.091 1.00 90.94 217 HIS A C 1
ATOM 1646 O O . HIS A 1 217 ? -28.492 -1.577 28.408 1.00 90.94 217 HIS A O 1
ATOM 1652 N N . ALA A 1 218 ? -29.043 -3.746 28.660 1.00 89.00 218 ALA A N 1
ATOM 1653 C CA . ALA A 1 218 ? -28.512 -4.173 27.374 1.00 89.00 218 ALA A CA 1
ATOM 1654 C C . ALA A 1 218 ? -29.158 -3.398 26.216 1.00 89.00 218 ALA A C 1
ATOM 1656 O O . ALA A 1 218 ? -28.446 -2.863 25.375 1.00 89.00 218 ALA A O 1
ATOM 1657 N N . ASN A 1 219 ? -30.489 -3.247 26.200 1.00 88.75 219 ASN A N 1
ATOM 1658 C CA . ASN A 1 219 ? -31.205 -2.487 25.168 1.00 88.75 219 ASN A CA 1
ATOM 1659 C C . ASN A 1 219 ? -30.772 -1.014 25.084 1.00 88.75 219 ASN A C 1
ATOM 1661 O O . ASN A 1 219 ? -30.747 -0.451 23.989 1.00 88.75 219 ASN A O 1
ATOM 1665 N N . ARG A 1 220 ? -30.412 -0.391 26.212 1.00 87.38 220 ARG A N 1
ATOM 1666 C CA . ARG A 1 220 ? -29.871 0.976 26.226 1.00 87.38 220 ARG A CA 1
ATOM 1667 C C . ARG A 1 220 ? -28.461 1.041 25.637 1.00 87.38 220 ARG A C 1
ATOM 1669 O O . ARG A 1 220 ? -28.164 2.000 24.931 1.00 87.38 220 ARG A O 1
ATOM 1676 N N . GLU A 1 221 ? -27.624 0.032 25.877 1.00 84.06 221 GLU A N 1
ATOM 1677 C CA . GLU A 1 221 ? -26.268 -0.040 25.316 1.00 84.06 221 GLU A CA 1
ATOM 1678 C C . GLU A 1 221 ? -26.247 -0.280 23.798 1.00 84.06 221 GLU A C 1
ATOM 1680 O O . GLU A 1 221 ? -25.361 0.230 23.113 1.00 84.06 221 GLU A O 1
ATOM 1685 N N . VAL A 1 222 ? -27.200 -1.043 23.244 1.00 84.12 222 VAL A N 1
ATOM 1686 C CA . VAL A 1 222 ? -27.175 -1.386 21.805 1.00 84.12 222 VAL A CA 1
ATOM 1687 C C . VAL A 1 222 ? -27.464 -0.187 20.892 1.00 84.12 222 VAL A C 1
ATOM 1689 O O . VAL A 1 222 ? -27.007 -0.159 19.749 1.00 84.12 222 VAL A O 1
ATOM 1692 N N . GLY A 1 223 ? -28.206 0.806 21.386 1.00 77.31 223 GLY A N 1
ATOM 1693 C CA . GLY A 1 223 ? -28.571 2.003 20.630 1.00 77.31 223 GLY A CA 1
ATOM 1694 C C . GLY A 1 223 ? -29.749 1.821 19.651 1.00 77.31 223 GLY A C 1
ATOM 1695 O O . GLY A 1 223 ? -30.338 0.744 19.536 1.00 77.31 223 GLY A O 1
ATOM 1696 N N . PRO A 1 224 ? -30.155 2.900 18.956 1.00 76.69 224 PRO A N 1
ATOM 1697 C CA . PRO A 1 224 ? -31.356 2.916 18.120 1.00 76.69 224 PRO A CA 1
ATOM 1698 C C . PRO A 1 224 ? -31.243 2.010 16.882 1.00 76.69 224 PRO A C 1
ATOM 1700 O O . PRO A 1 224 ? -30.241 2.021 16.174 1.00 76.69 224 PRO A O 1
ATOM 1703 N N . GLY A 1 225 ? -32.313 1.259 16.588 1.00 77.56 225 GLY A N 1
ATOM 1704 C CA . GLY A 1 225 ? -32.425 0.375 15.413 1.00 77.56 225 GLY A CA 1
ATOM 1705 C C . GLY A 1 225 ? -32.005 -1.082 15.645 1.00 77.56 225 GLY A C 1
ATOM 1706 O O . GLY A 1 225 ? -32.316 -1.941 14.819 1.00 77.56 225 GLY A O 1
ATOM 1707 N N . LYS A 1 226 ? -31.382 -1.381 16.787 1.00 82.44 226 LYS A N 1
ATOM 1708 C CA . LYS A 1 226 ? -30.969 -2.730 17.192 1.00 82.44 226 LYS A CA 1
ATOM 1709 C C . LYS A 1 226 ? -31.649 -3.142 18.501 1.00 82.44 226 LYS A C 1
ATOM 1711 O O . LYS A 1 226 ? -32.185 -2.302 19.220 1.00 82.44 226 LYS A O 1
ATOM 1716 N N . GLU A 1 227 ? -31.672 -4.438 18.790 1.00 86.69 227 GLU A N 1
ATOM 1717 C CA . GLU A 1 227 ? -32.178 -4.985 20.052 1.00 86.69 227 GLU A CA 1
ATOM 1718 C C . GLU A 1 227 ? -31.216 -6.019 20.644 1.00 86.69 227 GLU A C 1
ATOM 1720 O O . GLU A 1 227 ? -30.555 -6.771 19.915 1.00 86.69 227 GLU A O 1
ATOM 1725 N N . ALA A 1 228 ? -31.140 -6.053 21.977 1.00 87.12 228 ALA A N 1
ATOM 1726 C CA . ALA A 1 228 ? -30.406 -7.084 22.692 1.00 87.12 228 ALA A CA 1
ATOM 1727 C C . ALA A 1 228 ? -31.238 -8.373 22.737 1.00 87.12 228 ALA A C 1
ATOM 1729 O O . ALA A 1 228 ? -32.426 -8.349 23.061 1.00 87.12 228 ALA A O 1
ATOM 1730 N N . TYR A 1 229 ? -30.622 -9.513 22.438 1.00 86.25 229 TYR A N 1
ATOM 1731 C CA . TYR A 1 229 ? -31.262 -10.825 22.491 1.00 86.25 229 TYR A CA 1
ATOM 1732 C C . TYR A 1 229 ? -30.364 -11.850 23.189 1.00 86.25 229 TYR A C 1
ATOM 1734 O O . TYR A 1 229 ? -29.154 -11.659 23.296 1.00 86.25 229 TYR A O 1
ATOM 1742 N N . ASN A 1 230 ? -30.956 -12.960 23.653 1.00 87.00 230 ASN A N 1
ATOM 1743 C CA . ASN A 1 230 ? -30.243 -14.010 24.395 1.00 87.00 230 ASN A CA 1
ATOM 1744 C C . ASN A 1 230 ? -29.463 -13.442 25.599 1.00 87.00 230 ASN A C 1
ATOM 1746 O O . ASN A 1 230 ? -28.288 -13.758 25.790 1.00 87.00 230 ASN A O 1
ATOM 1750 N N . VAL A 1 231 ? -30.120 -12.556 26.358 1.00 89.88 231 VAL A N 1
ATOM 1751 C CA . VAL A 1 231 ? -29.561 -11.951 27.570 1.00 89.88 231 VAL A CA 1
ATOM 1752 C C . VAL A 1 231 ? -29.457 -13.016 28.657 1.00 89.88 231 VAL A C 1
ATOM 1754 O O . VAL A 1 231 ? -30.413 -13.751 28.901 1.00 89.88 231 VAL A O 1
ATOM 1757 N N . LYS A 1 232 ? -28.295 -13.111 29.301 1.00 89.62 232 LYS A N 1
ATOM 1758 C CA . LYS A 1 232 ? -28.023 -14.030 30.408 1.00 89.62 232 LYS A CA 1
ATOM 1759 C C . LYS A 1 232 ? -27.396 -13.272 31.561 1.00 89.62 232 LYS A C 1
ATOM 1761 O O . LYS A 1 232 ? -26.400 -12.582 31.364 1.00 89.62 232 LYS A O 1
ATOM 1766 N N . VAL A 1 233 ? -27.933 -13.468 32.756 1.00 90.00 233 VAL A N 1
ATOM 1767 C CA . VAL A 1 233 ? -27.386 -12.909 33.996 1.00 90.00 233 VAL A CA 1
ATOM 1768 C C . VAL A 1 233 ? -26.440 -13.930 34.630 1.00 90.00 233 VAL A C 1
ATOM 1770 O O . VAL A 1 233 ? -26.748 -15.122 34.680 1.00 90.00 233 VAL A O 1
ATOM 1773 N N . GLY A 1 234 ? -25.264 -13.488 35.068 1.00 84.38 234 GLY A N 1
ATOM 1774 C CA . GLY A 1 234 ? -24.293 -14.331 35.758 1.00 84.38 234 GLY A CA 1
ATOM 1775 C C . GLY A 1 234 ? -24.702 -14.623 37.204 1.00 84.38 234 GLY A C 1
ATOM 1776 O O . GLY A 1 234 ? -25.462 -13.883 37.817 1.00 84.38 234 GLY A O 1
ATOM 1777 N N . GLY A 1 235 ? -24.197 -15.728 37.754 1.00 78.94 235 GLY A N 1
ATOM 1778 C CA . GLY A 1 235 ? -24.729 -16.302 38.997 1.00 78.94 235 GLY A CA 1
ATOM 1779 C C . GLY A 1 235 ? -24.373 -15.581 40.302 1.00 78.94 235 GLY A C 1
ATOM 1780 O O . GLY A 1 235 ? -24.925 -15.943 41.333 1.00 78.94 235 GLY A O 1
ATOM 1781 N N . MET A 1 236 ? -23.458 -14.606 40.293 1.00 84.31 236 MET A N 1
ATOM 1782 C CA . MET A 1 236 ? -22.971 -13.933 41.507 1.00 84.31 236 MET A CA 1
ATOM 1783 C C . MET A 1 236 ? -22.785 -12.433 41.266 1.00 84.31 236 MET A C 1
ATOM 1785 O O . MET A 1 236 ? -21.963 -12.033 40.440 1.00 84.31 236 MET A O 1
ATOM 1789 N N . GLY A 1 237 ? -23.520 -11.613 42.019 1.00 82.12 237 GLY A N 1
ATOM 1790 C CA . GLY A 1 237 ? -23.318 -10.168 42.080 1.00 82.12 237 GLY A CA 1
ATOM 1791 C C . GLY A 1 237 ? -22.160 -9.792 43.011 1.00 82.12 237 GLY A C 1
ATOM 1792 O O . GLY A 1 237 ? -21.989 -10.383 44.077 1.00 82.12 237 GLY A O 1
ATOM 1793 N N . THR A 1 238 ? -21.368 -8.793 42.626 1.00 87.50 238 THR A N 1
ATOM 1794 C CA . THR A 1 238 ? -20.282 -8.243 43.454 1.00 87.50 238 THR A CA 1
ATOM 1795 C C . THR A 1 238 ? -20.779 -6.993 44.189 1.00 87.50 238 THR A C 1
ATOM 1797 O O . THR A 1 238 ? -21.291 -6.089 43.525 1.00 87.50 238 THR A O 1
ATOM 1800 N N . PRO A 1 239 ? -20.667 -6.910 45.527 1.00 86.19 239 PRO A N 1
ATOM 1801 C CA . PRO A 1 239 ? -21.115 -5.744 46.288 1.00 86.19 239 PRO A CA 1
ATOM 1802 C C . PRO A 1 239 ? -20.339 -4.481 45.911 1.00 86.19 239 PRO A C 1
ATOM 1804 O O . PRO A 1 239 ? -19.155 -4.538 45.569 1.00 86.19 239 PRO A O 1
ATOM 1807 N N . LEU A 1 240 ? -21.022 -3.339 45.962 1.00 83.25 240 LEU A N 1
ATOM 1808 C CA . LEU A 1 240 ? -20.423 -2.044 45.663 1.00 83.25 240 LEU A CA 1
ATOM 1809 C C . LEU A 1 240 ? -19.716 -1.479 46.899 1.00 83.25 240 LEU A C 1
ATOM 1811 O O . LEU A 1 240 ? -20.204 -1.568 48.024 1.00 83.25 240 LEU A O 1
ATOM 1815 N N . THR A 1 241 ? -18.553 -0.860 46.696 1.00 82.62 241 THR A N 1
ATOM 1816 C CA . THR A 1 241 ? -17.792 -0.245 47.789 1.00 82.62 241 THR A CA 1
ATOM 1817 C C . THR A 1 241 ? -18.601 0.890 48.425 1.00 82.62 241 THR A C 1
ATOM 1819 O O . THR A 1 241 ? -18.815 1.922 47.793 1.00 82.62 241 THR A O 1
ATOM 1822 N N . GLY A 1 242 ? -19.026 0.713 49.679 1.00 80.06 242 GLY A N 1
ATOM 1823 C CA . GLY A 1 242 ? -19.786 1.715 50.439 1.00 80.06 242 GLY A CA 1
ATOM 1824 C C . GLY A 1 242 ? -21.312 1.631 50.308 1.00 80.06 242 GLY A C 1
ATOM 1825 O O . GLY A 1 242 ? -21.995 2.445 50.923 1.00 80.06 242 GLY A O 1
ATOM 1826 N N . ASP A 1 243 ? -21.847 0.662 49.560 1.00 81.94 243 ASP A N 1
ATOM 1827 C CA . ASP A 1 243 ? -23.286 0.375 49.487 1.00 81.94 243 ASP A CA 1
ATOM 1828 C C . ASP A 1 243 ? -23.511 -1.142 49.419 1.00 81.94 243 ASP A C 1
ATOM 1830 O O . ASP A 1 243 ? -23.405 -1.761 48.361 1.00 81.94 243 ASP A O 1
ATOM 1834 N N . GLU A 1 244 ? -23.822 -1.744 50.569 1.00 77.62 244 GLU A N 1
ATOM 1835 C CA . GLU A 1 244 ? -24.092 -3.184 50.672 1.00 77.62 244 GLU A CA 1
ATOM 1836 C C . GLU A 1 244 ? -25.487 -3.567 50.154 1.00 77.62 244 GLU A C 1
ATOM 1838 O O . GLU A 1 244 ? -25.740 -4.742 49.899 1.00 77.62 244 GLU A O 1
ATOM 1843 N N . SER A 1 245 ? -26.387 -2.596 49.946 1.00 84.31 245 SER A N 1
ATOM 1844 C CA . SER A 1 245 ? -27.752 -2.864 49.471 1.00 84.31 245 SER A CA 1
ATOM 1845 C C . SER A 1 245 ? -27.816 -3.185 47.974 1.00 84.31 245 SER A C 1
ATOM 1847 O O . SER A 1 245 ? -28.827 -3.696 47.484 1.00 84.31 245 SER A O 1
ATOM 1849 N N . ARG A 1 246 ? -26.740 -2.891 47.231 1.00 87.00 246 ARG A N 1
ATO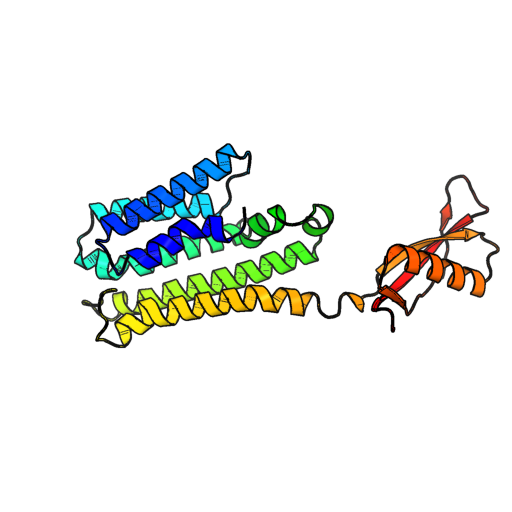M 1850 C CA . ARG A 1 246 ? -26.662 -3.037 45.775 1.00 87.00 246 ARG A CA 1
ATOM 1851 C C . ARG A 1 246 ? -25.446 -3.847 45.354 1.00 87.00 246 ARG A C 1
ATOM 1853 O O . ARG A 1 246 ? -24.342 -3.691 45.873 1.00 87.00 246 ARG A O 1
ATOM 1860 N N . LYS A 1 247 ? -25.645 -4.675 44.334 1.00 89.38 247 LYS A N 1
ATOM 1861 C CA . LYS A 1 247 ? -24.600 -5.496 43.723 1.00 89.38 247 LYS A CA 1
ATOM 1862 C C . LYS A 1 247 ? -24.494 -5.204 42.231 1.00 89.38 247 LYS A C 1
ATOM 1864 O O . LYS A 1 247 ? -25.488 -4.934 41.557 1.00 89.38 247 LYS A O 1
ATOM 1869 N N . SER A 1 248 ? -23.268 -5.262 41.722 1.00 89.38 248 SER A N 1
ATOM 1870 C CA . SER A 1 248 ? -22.973 -5.303 40.293 1.00 89.38 248 SER A CA 1
ATOM 1871 C C . SER A 1 248 ? -23.092 -6.742 39.806 1.00 89.38 248 SER A C 1
ATOM 1873 O O . SER A 1 248 ? -22.360 -7.620 40.267 1.00 89.38 248 SER A O 1
ATOM 1875 N N . TRP A 1 249 ? -24.025 -6.987 38.896 1.00 90.75 249 TRP A N 1
ATOM 1876 C CA . TRP A 1 249 ? -24.292 -8.294 38.318 1.00 90.75 249 TRP A CA 1
ATOM 1877 C C . TRP A 1 249 ? -23.681 -8.381 36.919 1.00 90.75 249 TRP A C 1
ATOM 1879 O O . TRP A 1 249 ? -23.999 -7.545 36.068 1.00 90.75 249 TRP A O 1
ATOM 1889 N N . PRO A 1 250 ? -22.824 -9.380 36.644 1.00 90.56 250 PRO A N 1
ATOM 1890 C CA . PRO A 1 250 ? -22.342 -9.619 35.292 1.00 90.56 250 PRO A CA 1
ATOM 1891 C C . PRO A 1 250 ? -23.498 -10.088 34.403 1.00 90.56 250 PRO A C 1
ATOM 1893 O O . PRO A 1 250 ? -24.353 -10.867 34.824 1.00 90.56 250 PRO A O 1
ATOM 1896 N N . SER A 1 251 ? -23.522 -9.629 33.159 1.00 90.50 251 SER A N 1
ATOM 1897 C CA . SER A 1 251 ? -24.530 -9.971 32.160 1.00 90.50 251 SER A CA 1
ATOM 1898 C C . SER A 1 251 ? -23.874 -10.187 30.806 1.00 90.50 251 SER A C 1
ATOM 1900 O O . SER A 1 251 ? -22.874 -9.553 30.476 1.00 90.50 251 SER A O 1
ATOM 1902 N N . THR A 1 252 ? -24.446 -11.077 30.004 1.00 89.00 252 THR A N 1
ATOM 1903 C CA . THR A 1 252 ? -24.061 -11.246 28.604 1.00 89.00 252 THR A CA 1
ATOM 1904 C C . THR A 1 252 ? -25.257 -11.090 27.692 1.00 89.00 252 THR A C 1
ATOM 1906 O O . THR A 1 252 ? -26.350 -11.533 28.032 1.00 89.00 252 THR A O 1
ATOM 1909 N N . TYR A 1 253 ? -25.069 -10.486 26.523 1.00 87.75 253 TYR A N 1
ATOM 1910 C CA . TYR A 1 253 ? -26.134 -10.332 25.533 1.00 87.75 253 TYR A CA 1
ATOM 1911 C C . TYR A 1 253 ? -25.597 -10.370 24.107 1.00 87.75 253 TYR A C 1
ATOM 1913 O O . TYR A 1 253 ? -24.435 -10.069 23.856 1.00 87.75 253 TYR A O 1
ATOM 1921 N N . LYS A 1 254 ? -26.445 -10.736 23.151 1.00 85.38 254 LYS A N 1
ATOM 1922 C CA . LYS A 1 254 ? -26.150 -10.655 21.716 1.00 85.38 254 LYS A CA 1
ATOM 1923 C C . LYS A 1 254 ? -26.957 -9.536 21.078 1.00 85.38 254 LYS A C 1
ATOM 1925 O O . LYS A 1 254 ? -27.936 -9.070 21.657 1.00 85.38 254 LYS A O 1
ATOM 1930 N N . VAL A 1 255 ? -26.563 -9.107 19.887 1.00 85.25 255 VAL A N 1
ATOM 1931 C CA . VAL A 1 255 ? -27.157 -7.951 19.213 1.00 85.25 255 VAL A CA 1
ATOM 1932 C C . VAL A 1 255 ? -27.759 -8.374 17.887 1.00 85.25 255 VAL A C 1
ATOM 1934 O O . VAL A 1 255 ? -27.120 -9.067 17.109 1.00 85.25 255 VAL A O 1
ATOM 1937 N N . ARG A 1 256 ? -28.990 -7.957 17.602 1.00 81.38 256 ARG A N 1
ATOM 1938 C CA . ARG A 1 256 ? -29.589 -8.147 16.276 1.00 81.38 256 ARG A CA 1
ATOM 1939 C C . ARG A 1 256 ? -30.342 -6.908 15.833 1.00 81.38 256 ARG A C 1
ATOM 1941 O O . ARG A 1 256 ? -30.723 -6.077 16.657 1.00 81.38 256 ARG A O 1
ATOM 1948 N N . ASP A 1 257 ? -30.588 -6.810 14.534 1.00 82.56 257 ASP A N 1
ATOM 1949 C CA . ASP A 1 257 ? -31.460 -5.774 13.996 1.00 82.56 257 ASP A CA 1
ATOM 1950 C C . ASP A 1 257 ? -32.890 -5.973 14.505 1.00 82.56 257 ASP A C 1
ATOM 1952 O O . ASP A 1 257 ? -33.410 -7.096 14.553 1.00 82.56 257 ASP A O 1
ATOM 1956 N N . LYS A 1 258 ? -33.529 -4.872 14.907 1.00 78.94 258 LYS A N 1
ATOM 1957 C CA . LYS A 1 258 ? -34.892 -4.910 15.431 1.00 78.94 258 LYS A CA 1
ATOM 1958 C C . LYS A 1 258 ? -35.842 -5.311 14.302 1.00 78.94 258 LYS A C 1
ATOM 1960 O O . LYS A 1 258 ? -35.918 -4.621 13.284 1.00 78.94 258 LYS A O 1
ATOM 1965 N N . LYS A 1 259 ? -36.568 -6.424 14.466 1.00 69.12 259 LYS A N 1
ATOM 1966 C CA . LYS A 1 259 ? -37.611 -6.816 13.505 1.00 69.12 259 LYS A CA 1
ATOM 1967 C C . LYS A 1 259 ? -38.662 -5.702 13.447 1.00 69.12 259 LYS A C 1
ATOM 1969 O O . LYS A 1 259 ? -39.185 -5.302 14.486 1.00 69.12 259 LYS A O 1
ATOM 1974 N N . ARG A 1 260 ? -38.884 -5.177 12.239 1.00 54.88 260 ARG A N 1
ATOM 1975 C CA . ARG A 1 260 ? -39.910 -4.172 11.936 1.00 54.88 260 ARG A CA 1
ATOM 1976 C C . ARG A 1 260 ? -41.308 -4.754 12.064 1.00 54.88 260 ARG A C 1
ATOM 1978 O O . ARG A 1 260 ? -41.471 -5.934 11.680 1.00 54.88 260 ARG A O 1
#